Protein AF-D8LYM7-F1 (afdb_monomer)

Structure (mmCIF, N/CA/C/O backbone):
data_AF-D8LYM7-F1
#
_entry.id   AF-D8LYM7-F1
#
loop_
_atom_site.group_PDB
_atom_site.id
_atom_site.type_symbol
_atom_site.label_atom_id
_atom_site.label_alt_id
_atom_site.label_comp_id
_atom_site.label_asym_id
_atom_site.label_entity_id
_atom_site.label_seq_id
_atom_site.pdbx_PDB_ins_code
_atom_site.Cartn_x
_atom_site.Cartn_y
_atom_site.Cartn_z
_atom_site.occupancy
_atom_site.B_iso_or_equiv
_atom_site.auth_seq_id
_atom_site.auth_comp_id
_atom_site.auth_asym_id
_atom_site.auth_atom_id
_atom_site.pdbx_PDB_model_num
ATOM 1 N N . MET A 1 1 ? 67.725 41.333 -9.012 1.00 41.34 1 MET A N 1
ATOM 2 C CA . MET A 1 1 ? 66.397 41.516 -9.633 1.00 41.34 1 MET A CA 1
ATOM 3 C C . MET A 1 1 ? 66.115 40.299 -10.508 1.00 41.34 1 MET A C 1
ATOM 5 O O . MET A 1 1 ? 66.586 40.238 -11.631 1.00 41.34 1 MET A O 1
ATOM 9 N N . SER A 1 2 ? 65.455 39.275 -9.964 1.00 33.09 2 SER A N 1
ATOM 10 C CA . SER A 1 2 ? 64.901 38.157 -10.738 1.00 33.09 2 SER A CA 1
ATOM 11 C C . SER A 1 2 ? 63.602 37.728 -10.045 1.00 33.09 2 SER A C 1
ATOM 13 O O . SER A 1 2 ? 63.526 37.667 -8.817 1.00 33.09 2 SER A O 1
ATOM 15 N N . LEU A 1 3 ? 62.543 37.637 -10.845 1.00 37.16 3 LEU A N 1
ATOM 16 C CA . LEU A 1 3 ? 61.147 37.650 -10.429 1.00 37.16 3 LEU A CA 1
ATOM 17 C C . LEU A 1 3 ? 60.722 36.316 -9.801 1.00 37.16 3 LEU A C 1
ATOM 19 O O . LEU A 1 3 ? 60.665 35.292 -10.480 1.00 37.16 3 LEU A O 1
ATOM 23 N N . PHE A 1 4 ? 60.308 36.352 -8.533 1.00 39.44 4 PHE A N 1
ATOM 24 C CA . PHE A 1 4 ? 59.473 35.305 -7.945 1.00 39.44 4 PHE A CA 1
ATOM 25 C C . PHE A 1 4 ? 58.106 35.312 -8.642 1.00 39.44 4 PHE A C 1
ATOM 27 O O . PHE A 1 4 ? 57.247 36.156 -8.378 1.00 39.44 4 PHE A O 1
ATOM 34 N N . ARG A 1 5 ? 57.897 34.360 -9.553 1.00 38.88 5 ARG A N 1
ATOM 35 C CA . ARG A 1 5 ? 56.602 34.101 -10.187 1.00 38.88 5 ARG A CA 1
ATOM 36 C C . ARG A 1 5 ? 55.657 33.510 -9.133 1.00 38.88 5 ARG A C 1
ATOM 38 O O . ARG A 1 5 ? 55.678 32.309 -8.880 1.00 38.88 5 ARG A O 1
ATOM 45 N N . LYS A 1 6 ? 54.839 34.353 -8.491 1.00 40.81 6 LYS A N 1
ATOM 46 C CA . LYS A 1 6 ? 53.722 33.909 -7.637 1.00 40.81 6 LYS A CA 1
ATOM 47 C C . LYS A 1 6 ? 52.776 33.039 -8.477 1.00 40.81 6 LYS A C 1
ATOM 49 O O . LYS A 1 6 ? 52.118 33.540 -9.385 1.00 40.81 6 LYS A O 1
ATOM 54 N N . ARG A 1 7 ? 52.706 31.733 -8.188 1.00 48.44 7 ARG A N 1
ATOM 55 C CA . ARG A 1 7 ? 51.604 30.870 -8.643 1.00 48.44 7 ARG A CA 1
ATOM 56 C C . ARG A 1 7 ? 50.339 31.333 -7.920 1.00 48.44 7 ARG A C 1
ATOM 58 O O . ARG A 1 7 ? 50.270 31.232 -6.699 1.00 48.44 7 ARG A O 1
ATOM 65 N N . ASN A 1 8 ? 49.364 31.849 -8.665 1.00 50.12 8 ASN A N 1
ATOM 66 C CA . ASN A 1 8 ? 48.036 32.127 -8.122 1.00 50.12 8 ASN A CA 1
ATOM 67 C C . ASN A 1 8 ? 47.418 30.813 -7.612 1.00 50.12 8 ASN A C 1
ATOM 69 O O . ASN A 1 8 ? 47.417 29.831 -8.361 1.00 50.12 8 ASN A O 1
ATOM 73 N N . PRO A 1 9 ? 46.896 30.759 -6.374 1.00 52.06 9 PRO A N 1
ATOM 74 C CA . PRO A 1 9 ? 46.170 29.589 -5.907 1.00 52.06 9 PRO A CA 1
ATOM 75 C C . PRO A 1 9 ? 44.898 29.459 -6.751 1.00 52.06 9 PRO A C 1
ATOM 77 O O . PRO A 1 9 ? 44.051 30.353 -6.745 1.00 52.06 9 PRO A O 1
ATOM 80 N N . LYS A 1 10 ? 44.783 28.376 -7.529 1.00 55.34 10 LYS A N 1
ATOM 81 C CA . LYS A 1 10 ? 43.554 28.076 -8.272 1.00 55.34 10 LYS A CA 1
ATOM 82 C C . LYS A 1 10 ? 42.400 28.018 -7.261 1.00 55.34 10 LYS A C 1
ATOM 84 O O . LYS A 1 10 ? 42.483 27.298 -6.268 1.00 55.34 10 LYS A O 1
ATOM 89 N N . SER A 1 11 ? 41.366 28.829 -7.493 1.00 69.88 11 SER A N 1
ATOM 90 C CA . SER A 1 11 ? 40.180 28.923 -6.635 1.00 69.88 11 SER A CA 1
ATOM 91 C C . SER A 1 11 ? 39.566 27.537 -6.414 1.00 69.88 11 SER A C 1
ATOM 93 O O . SER A 1 11 ? 39.511 26.737 -7.346 1.00 69.88 11 SER A O 1
ATOM 95 N N . LYS A 1 12 ? 39.051 27.254 -5.209 1.00 68.12 12 LYS A N 1
ATOM 96 C CA . LYS A 1 12 ? 38.289 26.023 -4.911 1.00 68.12 12 LYS A CA 1
ATOM 97 C C . LYS A 1 12 ? 37.153 25.782 -5.921 1.00 68.12 12 LYS A C 1
ATOM 99 O O . LYS A 1 12 ? 36.836 24.638 -6.222 1.00 68.12 12 LYS A O 1
ATOM 104 N N . PHE A 1 13 ? 36.619 26.859 -6.499 1.00 70.38 13 PHE A N 1
ATOM 105 C CA . PHE A 1 13 ? 35.627 26.828 -7.571 1.00 70.38 13 PHE A CA 1
ATOM 106 C C . PHE A 1 13 ? 36.136 26.133 -8.844 1.00 70.38 13 PHE A C 1
ATOM 108 O O . PHE A 1 13 ? 35.413 25.353 -9.445 1.00 70.38 13 PHE A O 1
ATOM 115 N N . TYR A 1 14 ? 37.401 26.339 -9.223 1.00 74.81 14 TYR A N 1
ATOM 116 C CA . TYR A 1 14 ? 37.995 25.682 -10.391 1.00 74.81 14 TYR A CA 1
ATOM 117 C C . TYR A 1 14 ? 38.078 24.164 -10.198 1.00 74.81 14 TYR A C 1
ATOM 119 O O . TYR A 1 14 ? 37.722 23.411 -11.094 1.00 74.81 14 TYR A O 1
ATOM 127 N N . TYR A 1 15 ? 38.495 23.708 -9.014 1.00 73.25 15 TYR A N 1
ATOM 128 C CA . TYR A 1 15 ? 38.543 22.276 -8.711 1.00 73.25 15 TYR A CA 1
ATOM 129 C C . TYR A 1 15 ? 37.148 21.645 -8.688 1.00 73.25 15 TYR A C 1
ATOM 131 O O . TYR A 1 15 ? 36.983 20.550 -9.210 1.00 73.25 15 TYR A O 1
ATOM 139 N N . LEU A 1 16 ? 36.143 22.345 -8.151 1.00 75.25 16 LEU A N 1
ATOM 140 C CA . LEU A 1 16 ? 34.753 21.885 -8.177 1.00 75.25 16 LEU A CA 1
ATOM 141 C C . LEU A 1 16 ? 34.243 21.716 -9.617 1.00 75.25 16 LEU A C 1
ATOM 143 O O . LEU A 1 16 ? 33.686 20.677 -9.956 1.00 75.25 16 LEU A O 1
ATOM 147 N N . VAL A 1 17 ? 34.477 22.715 -10.471 1.00 77.62 17 VAL A N 1
ATOM 148 C CA . VAL A 1 17 ? 34.063 22.697 -11.882 1.00 77.62 17 VAL A CA 1
ATOM 149 C C . VAL A 1 17 ? 34.750 21.561 -12.641 1.00 77.62 17 VAL A C 1
ATOM 151 O O . VAL A 1 17 ? 34.084 20.826 -13.361 1.00 77.62 17 VAL A O 1
ATOM 154 N N . VAL A 1 18 ? 36.055 21.362 -12.434 1.00 75.06 18 VAL A N 1
ATOM 155 C CA . VAL A 1 18 ? 36.802 20.254 -13.050 1.00 75.06 18 VAL A CA 1
ATOM 156 C C . VAL A 1 18 ? 36.257 18.901 -12.583 1.00 75.06 18 VAL A C 1
ATOM 158 O O . VAL A 1 18 ? 36.009 18.029 -13.408 1.00 75.06 18 VAL A O 1
ATOM 161 N N . VAL A 1 19 ? 35.990 18.725 -11.286 1.00 77.94 19 VAL A N 1
ATOM 162 C CA . VAL A 1 19 ? 35.416 17.472 -10.766 1.00 77.94 19 VAL A CA 1
ATOM 163 C C . VAL A 1 19 ? 34.041 17.197 -11.369 1.00 77.94 19 VAL A C 1
ATOM 165 O O . VAL A 1 19 ? 33.793 16.071 -11.783 1.00 77.94 19 VAL A O 1
ATOM 168 N N . ILE A 1 20 ? 33.167 18.201 -11.480 1.00 78.81 20 ILE A N 1
ATOM 169 C CA . ILE A 1 20 ? 31.841 18.038 -12.098 1.00 78.81 20 ILE A CA 1
ATOM 170 C C . ILE A 1 20 ? 31.971 17.668 -13.581 1.00 78.81 20 ILE A C 1
ATOM 172 O O . ILE A 1 20 ? 31.280 16.760 -14.036 1.00 78.81 20 ILE A O 1
ATOM 176 N N . LEU A 1 21 ? 32.879 18.313 -14.320 1.00 80.88 21 LEU A N 1
ATOM 177 C CA . LEU A 1 21 ? 33.099 18.035 -15.742 1.00 80.88 21 LEU A CA 1
ATOM 178 C C . LEU A 1 21 ? 33.590 16.607 -16.000 1.00 80.88 21 LEU A C 1
ATOM 180 O O . LEU A 1 21 ? 33.166 16.007 -16.981 1.00 80.88 21 LEU A O 1
ATOM 184 N N . PHE A 1 22 ? 34.417 16.038 -15.119 1.00 80.69 22 PHE A N 1
ATOM 185 C CA . PHE A 1 22 ? 34.859 14.643 -15.238 1.00 80.69 22 PHE A CA 1
ATOM 186 C C . PHE A 1 22 ? 33.873 13.634 -14.628 1.00 80.69 22 PHE A C 1
ATOM 188 O O . PHE A 1 22 ? 33.750 12.520 -15.134 1.00 80.69 22 PHE A O 1
ATOM 195 N N . ALA A 1 23 ? 33.140 13.998 -13.573 1.00 85.56 23 ALA A N 1
ATOM 196 C CA . ALA A 1 23 ? 32.182 13.108 -12.917 1.00 85.56 23 ALA A CA 1
ATOM 197 C C . ALA A 1 23 ? 30.878 12.950 -13.710 1.00 85.56 23 ALA A C 1
ATOM 199 O O . ALA A 1 23 ? 30.326 11.853 -13.762 1.00 85.56 23 ALA A O 1
ATOM 200 N N . LEU A 1 24 ? 30.396 14.018 -14.353 1.00 87.12 24 LEU A N 1
ATOM 201 C CA . LEU A 1 24 ? 29.169 14.004 -15.148 1.00 87.12 24 LEU A CA 1
ATOM 202 C C . LEU A 1 24 ? 29.179 12.938 -16.262 1.00 87.12 24 LEU A C 1
ATOM 204 O O . LEU A 1 24 ? 28.252 12.131 -16.293 1.00 87.12 24 LEU A O 1
ATOM 208 N N . PRO A 1 25 ? 30.186 12.858 -17.153 1.00 88.62 25 PRO A N 1
ATOM 209 C CA . PRO A 1 25 ? 30.184 11.853 -18.209 1.00 88.62 25 PRO A CA 1
ATOM 210 C C . PRO A 1 25 ? 30.319 10.427 -17.676 1.00 88.62 25 PRO A C 1
ATOM 212 O O . PRO A 1 25 ? 29.716 9.517 -18.238 1.00 88.62 25 PRO A O 1
ATOM 215 N N . VAL A 1 26 ? 31.045 10.222 -16.572 1.00 88.19 26 VAL A N 1
ATOM 216 C CA . VAL A 1 26 ? 31.104 8.917 -15.897 1.00 88.19 26 VAL A CA 1
ATOM 217 C C . VAL A 1 26 ? 29.727 8.542 -15.347 1.00 88.19 26 VAL A C 1
ATOM 219 O O . VAL A 1 26 ? 29.272 7.423 -15.565 1.00 88.19 26 VAL A O 1
ATOM 222 N N . GLY A 1 27 ? 29.024 9.480 -14.708 1.00 89.06 27 GLY A N 1
ATOM 223 C CA . GLY A 1 27 ? 27.653 9.277 -14.238 1.00 89.06 27 GLY A CA 1
ATOM 224 C C . GLY A 1 27 ? 26.692 8.918 -15.373 1.00 89.06 27 GLY A C 1
ATOM 225 O O . GLY A 1 27 ? 25.928 7.965 -15.251 1.00 89.06 27 GLY A O 1
ATOM 226 N N . LEU A 1 28 ? 26.782 9.612 -16.509 1.00 90.12 28 LEU A N 1
ATOM 227 C CA . LEU A 1 28 ? 25.974 9.318 -17.697 1.00 90.12 28 LEU A CA 1
ATOM 228 C C . LEU A 1 28 ? 26.276 7.935 -18.284 1.00 90.12 28 LEU A C 1
ATOM 230 O O . LEU A 1 28 ? 25.352 7.223 -18.667 1.00 90.12 28 LEU A O 1
ATOM 234 N N . LEU A 1 29 ? 27.546 7.523 -18.316 1.00 89.94 29 LEU A N 1
ATOM 235 C CA . LEU A 1 29 ? 27.925 6.175 -18.742 1.00 89.94 29 LEU A CA 1
ATOM 236 C C . LEU A 1 29 ? 27.378 5.101 -17.796 1.00 89.94 29 LEU A C 1
ATOM 238 O O . LEU A 1 29 ? 26.916 4.069 -18.275 1.00 89.94 29 LEU A O 1
ATOM 242 N N . ILE A 1 30 ? 27.386 5.347 -16.481 1.00 89.06 30 ILE A N 1
ATOM 243 C CA . ILE A 1 30 ? 26.809 4.433 -15.484 1.00 89.06 30 ILE A CA 1
ATOM 244 C C . ILE A 1 30 ? 25.295 4.312 -15.681 1.00 89.06 30 ILE A C 1
ATOM 246 O O . ILE A 1 30 ? 24.792 3.198 -15.793 1.00 89.06 30 ILE A O 1
ATOM 250 N N . VAL A 1 31 ? 24.570 5.432 -15.786 1.00 86.25 31 VAL A N 1
ATOM 251 C CA . VAL A 1 31 ? 23.117 5.426 -16.051 1.00 86.25 31 VAL A CA 1
ATOM 252 C C . VAL A 1 31 ? 22.810 4.729 -17.377 1.00 86.25 31 VAL A C 1
ATOM 254 O O . VAL A 1 31 ? 21.873 3.933 -17.456 1.00 86.25 31 VAL A O 1
ATOM 257 N N . GLY A 1 32 ? 23.628 4.981 -18.402 1.00 86.25 32 GLY A N 1
ATOM 258 C CA . GLY A 1 32 ? 23.529 4.317 -19.696 1.00 86.25 32 GLY A CA 1
ATOM 259 C C . GLY A 1 32 ? 23.689 2.800 -19.584 1.00 86.25 32 GLY A C 1
ATOM 260 O O . GLY A 1 32 ? 22.848 2.054 -20.079 1.00 86.25 32 GLY A O 1
ATOM 261 N N . ALA A 1 33 ? 24.720 2.341 -18.869 1.00 84.69 33 ALA A N 1
ATOM 262 C CA . ALA A 1 33 ? 24.977 0.923 -18.636 1.00 84.69 33 ALA A CA 1
ATOM 263 C C . ALA A 1 33 ? 23.844 0.248 -17.851 1.00 84.69 33 ALA A C 1
ATOM 265 O O . ALA A 1 33 ? 23.369 -0.800 -18.282 1.00 84.69 33 ALA A O 1
ATOM 266 N N . ILE A 1 34 ? 23.369 0.871 -16.764 1.00 84.19 34 ILE A N 1
ATOM 267 C CA . ILE A 1 34 ? 22.238 0.363 -15.972 1.00 84.19 34 ILE A CA 1
ATOM 268 C C . ILE A 1 34 ? 21.012 0.203 -16.870 1.00 84.19 34 ILE A C 1
ATOM 270 O O . ILE A 1 34 ? 20.465 -0.892 -16.954 1.00 84.19 34 ILE A O 1
ATOM 274 N N . SER A 1 35 ? 20.645 1.245 -17.621 1.00 81.00 35 SER A N 1
ATOM 275 C CA . SER A 1 35 ? 19.474 1.223 -18.511 1.00 81.00 35 SER A CA 1
ATOM 276 C C . SER A 1 35 ? 19.571 0.133 -19.589 1.00 81.00 35 SER A C 1
ATOM 278 O O . SER A 1 35 ? 18.566 -0.463 -19.962 1.00 81.00 35 SER A O 1
ATOM 280 N N . LEU A 1 36 ? 20.779 -0.165 -20.081 1.00 79.50 36 LEU A N 1
ATOM 281 C CA . LEU A 1 36 ? 21.004 -1.247 -21.047 1.00 79.50 36 LEU A CA 1
ATOM 282 C C . LEU A 1 36 ? 20.887 -2.639 -20.417 1.00 79.50 36 LEU A C 1
ATOM 284 O O . LEU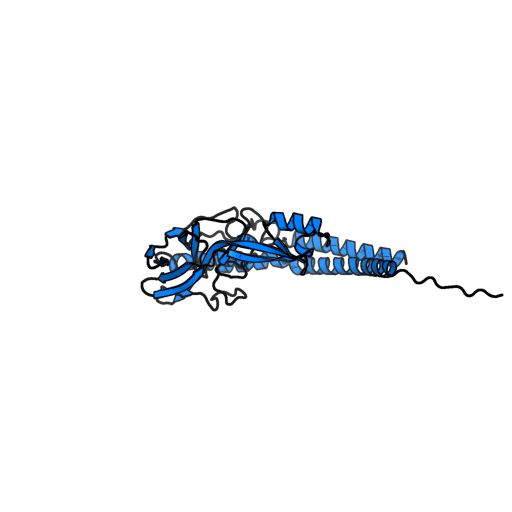 A 1 36 ? 20.412 -3.562 -21.076 1.00 79.50 36 LEU A O 1
ATOM 288 N N . THR A 1 37 ? 21.308 -2.801 -19.161 1.00 73.00 37 THR A N 1
ATOM 289 C CA . THR A 1 37 ? 21.187 -4.072 -18.428 1.00 73.00 37 THR A CA 1
ATOM 290 C C . THR A 1 37 ? 19.784 -4.317 -17.874 1.00 73.00 37 THR A C 1
ATOM 292 O O . THR A 1 37 ? 19.381 -5.468 -17.726 1.00 73.00 37 THR A O 1
ATOM 295 N N . ASP A 1 38 ? 19.024 -3.251 -17.628 1.00 70.44 38 ASP A N 1
ATOM 296 C CA . ASP A 1 38 ? 17.679 -3.285 -17.043 1.00 70.44 38 ASP A CA 1
ATOM 297 C C . ASP A 1 38 ? 16.577 -3.585 -18.076 1.00 70.44 38 ASP A C 1
ATOM 299 O O . ASP A 1 38 ? 15.391 -3.647 -17.758 1.00 70.44 38 ASP A O 1
ATOM 303 N N . ALA A 1 39 ? 16.962 -3.827 -19.335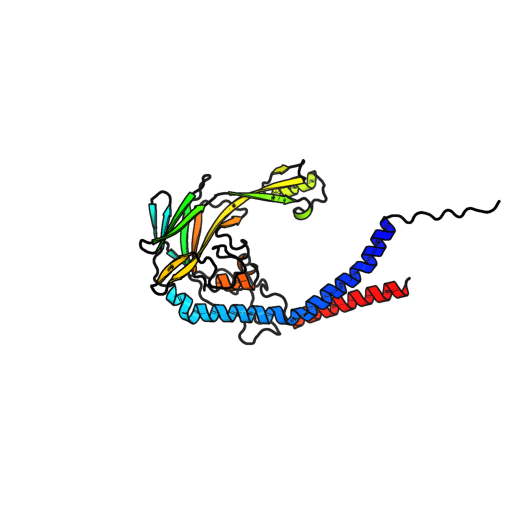 1.00 64.25 39 ALA A N 1
ATOM 304 C CA . ALA A 1 39 ? 16.050 -4.028 -20.457 1.00 64.25 39 ALA A CA 1
ATOM 305 C C . ALA A 1 39 ? 15.021 -5.157 -20.241 1.00 64.25 39 ALA A C 1
ATOM 307 O O . ALA A 1 39 ? 13.990 -5.160 -20.900 1.00 64.25 39 ALA A O 1
ATOM 308 N N . ASN A 1 40 ? 15.257 -6.091 -19.314 1.00 76.25 40 ASN A N 1
ATOM 309 C CA . ASN A 1 40 ? 14.338 -7.196 -19.019 1.00 76.25 40 ASN A CA 1
ATOM 310 C C . ASN A 1 40 ? 13.537 -7.032 -17.715 1.00 76.25 40 ASN A C 1
ATOM 312 O O . ASN A 1 40 ? 12.748 -7.920 -17.384 1.00 76.25 40 ASN A O 1
ATOM 316 N N . HIS A 1 41 ? 13.710 -5.936 -16.972 1.00 84.38 41 HIS A N 1
ATOM 317 C CA . HIS A 1 41 ? 13.051 -5.750 -15.677 1.00 84.38 41 HIS A CA 1
ATOM 318 C C . HIS A 1 41 ? 11.530 -5.719 -15.801 1.00 84.38 41 HIS A C 1
ATOM 320 O O . HIS A 1 41 ? 10.846 -6.472 -15.111 1.00 84.38 41 HIS A O 1
ATOM 326 N N . ARG A 1 42 ? 10.996 -4.941 -16.750 1.00 90.56 42 ARG A N 1
ATOM 327 C CA . ARG A 1 42 ? 9.553 -4.864 -17.017 1.00 90.56 42 ARG A CA 1
ATOM 328 C C . ARG A 1 42 ? 8.940 -6.234 -17.313 1.00 90.56 42 ARG A C 1
ATOM 330 O O . ARG A 1 42 ? 7.969 -6.624 -16.672 1.00 90.56 42 ARG A O 1
ATOM 337 N N . SER A 1 43 ? 9.536 -7.007 -18.220 1.00 89.81 43 SER A N 1
ATOM 338 C CA . SER A 1 43 ? 9.052 -8.357 -18.549 1.00 89.81 43 SER A CA 1
ATOM 339 C C . SER A 1 43 ? 9.114 -9.307 -17.349 1.00 89.81 43 SER A C 1
ATOM 341 O O . SER A 1 43 ? 8.229 -10.148 -17.181 1.00 89.81 43 SER A O 1
ATOM 343 N N . SER A 1 44 ? 10.129 -9.159 -16.491 1.00 90.25 44 SER A N 1
ATOM 344 C CA . SER A 1 44 ? 10.232 -9.900 -15.230 1.00 90.25 44 SER A CA 1
ATOM 345 C C . SER A 1 44 ? 9.108 -9.526 -14.257 1.00 90.25 44 SER A C 1
ATOM 347 O O . SER A 1 44 ? 8.427 -10.416 -13.749 1.00 90.25 44 SER A O 1
ATOM 349 N N . MET A 1 45 ? 8.846 -8.229 -14.053 1.00 93.06 45 MET A N 1
ATOM 350 C CA . MET A 1 45 ? 7.780 -7.753 -13.162 1.00 93.06 45 MET A CA 1
ATOM 351 C C . MET A 1 45 ? 6.394 -8.200 -13.631 1.00 93.06 45 MET A C 1
ATOM 353 O O . MET A 1 45 ? 5.631 -8.739 -12.830 1.00 93.06 45 MET A O 1
ATOM 357 N N . ILE A 1 46 ? 6.107 -8.091 -14.935 1.00 95.19 46 ILE A N 1
ATOM 358 C CA . ILE A 1 46 ? 4.862 -8.599 -15.535 1.00 95.19 46 ILE A CA 1
ATOM 359 C C . ILE A 1 46 ? 4.720 -10.105 -15.272 1.00 95.19 46 ILE A C 1
ATOM 361 O O . ILE A 1 46 ? 3.656 -10.564 -14.867 1.00 95.19 46 ILE A O 1
ATOM 365 N N . SER A 1 47 ? 5.794 -10.882 -15.440 1.00 94.38 47 SER A N 1
ATOM 366 C CA . SER A 1 47 ? 5.781 -12.330 -15.195 1.00 94.38 47 SER A CA 1
ATOM 367 C C . SER A 1 47 ? 5.517 -12.683 -13.723 1.00 94.38 47 SER A C 1
ATOM 369 O O . SER A 1 47 ? 4.691 -13.554 -13.429 1.00 94.38 47 SER A O 1
ATOM 371 N N . ILE A 1 48 ? 6.168 -11.987 -12.782 1.00 95.12 48 ILE A N 1
ATOM 372 C CA . ILE A 1 48 ? 5.970 -12.184 -11.336 1.00 95.12 48 ILE A CA 1
ATOM 373 C C . ILE A 1 48 ? 4.532 -11.833 -10.943 1.00 95.12 48 ILE A C 1
ATOM 375 O O . ILE A 1 48 ? 3.873 -12.628 -10.264 1.00 95.12 48 ILE A O 1
ATOM 379 N N . TYR A 1 49 ? 4.031 -10.685 -11.405 1.00 97.44 49 TYR A N 1
ATOM 380 C CA . TYR A 1 49 ? 2.651 -10.266 -11.183 1.00 97.44 49 TYR A CA 1
ATOM 381 C C . TYR A 1 49 ? 1.671 -11.300 -11.745 1.00 97.44 49 TYR A C 1
ATOM 383 O O . TYR A 1 49 ? 0.841 -11.826 -11.006 1.00 97.44 49 TYR A O 1
ATOM 391 N N . ASN A 1 50 ? 1.817 -11.681 -13.017 1.00 97.56 50 ASN A N 1
ATOM 392 C CA . ASN A 1 50 ? 0.930 -12.638 -13.674 1.00 97.56 50 ASN A CA 1
ATOM 393 C C . ASN A 1 50 ? 0.911 -13.991 -12.966 1.00 97.56 50 ASN A C 1
ATOM 395 O O . ASN A 1 50 ? -0.145 -14.613 -12.863 1.00 97.56 50 ASN A O 1
ATOM 399 N N . LYS A 1 51 ? 2.053 -14.461 -12.451 1.00 97.19 51 LYS A N 1
ATOM 400 C CA . LYS A 1 51 ? 2.107 -15.694 -11.656 1.00 97.19 51 LYS A CA 1
ATOM 401 C C . LYS A 1 51 ? 1.199 -15.599 -10.426 1.00 97.19 51 LYS A C 1
ATOM 403 O O . LYS A 1 51 ? 0.447 -16.535 -10.171 1.00 97.19 51 LYS A O 1
ATOM 408 N N . ARG A 1 52 ? 1.241 -14.482 -9.696 1.00 97.62 52 ARG A N 1
ATOM 409 C CA . ARG A 1 52 ? 0.416 -14.232 -8.501 1.00 97.62 52 ARG A CA 1
ATOM 410 C C . ARG A 1 52 ? -1.058 -13.971 -8.849 1.00 97.62 52 ARG A C 1
ATOM 412 O O . ARG A 1 52 ? -1.945 -14.538 -8.222 1.00 97.62 52 ARG A O 1
ATOM 419 N N . ALA A 1 53 ? -1.333 -13.225 -9.914 1.00 97.62 53 ALA A N 1
ATOM 420 C CA . ALA A 1 53 ? -2.687 -12.977 -10.411 1.00 97.62 53 ALA A CA 1
ATOM 421 C C . ALA A 1 53 ? -3.394 -14.264 -10.884 1.00 97.62 53 ALA A C 1
ATOM 423 O O . ALA A 1 53 ? -4.577 -14.465 -10.616 1.00 97.62 53 ALA A O 1
ATOM 424 N N . LYS A 1 54 ? -2.666 -15.188 -11.533 1.00 97.62 54 LYS A N 1
ATOM 425 C CA . LYS A 1 54 ? -3.189 -16.518 -11.910 1.00 97.62 54 LYS A CA 1
ATOM 426 C C . LYS A 1 54 ? -3.625 -17.324 -10.678 1.00 97.62 54 LYS A C 1
ATOM 428 O O . LYS A 1 54 ? -4.623 -18.032 -10.745 1.00 97.62 54 LYS A O 1
ATOM 433 N N . VAL A 1 55 ? -2.885 -17.219 -9.574 1.00 97.50 55 VAL A N 1
ATOM 434 C CA . VAL A 1 55 ? -3.175 -17.882 -8.288 1.00 97.50 55 VAL A CA 1
ATOM 435 C C . VAL A 1 55 ? -4.446 -17.295 -7.659 1.00 97.50 55 VAL A C 1
ATOM 437 O O . VAL A 1 55 ? -5.370 -18.046 -7.344 1.00 97.50 55 VAL A O 1
ATOM 440 N N . TRP A 1 56 ? -4.551 -15.963 -7.600 1.00 97.44 56 TRP A N 1
ATOM 441 C CA . TRP A 1 56 ? -5.758 -15.255 -7.158 1.00 97.44 56 TRP A CA 1
ATOM 442 C C . TRP A 1 56 ? -7.014 -15.685 -7.926 1.00 97.44 56 TRP A C 1
ATOM 444 O O . TRP A 1 56 ? -7.987 -16.135 -7.325 1.00 97.44 56 TRP A O 1
ATOM 454 N N . ASN A 1 57 ? -6.964 -15.623 -9.261 1.00 96.38 57 ASN A N 1
ATOM 455 C CA . ASN A 1 57 ? -8.104 -15.957 -10.117 1.00 96.38 57 ASN A CA 1
ATOM 456 C C . ASN A 1 57 ? -8.490 -17.443 -10.051 1.00 96.38 57 ASN A C 1
ATOM 458 O O . ASN A 1 57 ? -9.640 -17.787 -10.308 1.00 96.38 57 ASN A O 1
ATOM 462 N N . LYS A 1 58 ? -7.533 -18.339 -9.772 1.00 95.94 58 LYS A N 1
ATOM 463 C CA . LYS A 1 58 ? -7.775 -19.786 -9.782 1.00 95.94 58 LYS A CA 1
ATOM 464 C C . LYS A 1 58 ? -8.370 -20.301 -8.475 1.00 95.94 58 LYS A C 1
ATOM 466 O O . LYS A 1 58 ? -9.217 -21.188 -8.530 1.00 95.94 58 LYS A O 1
ATOM 471 N N . HIS A 1 59 ? -7.882 -19.821 -7.335 1.00 93.50 59 HIS A N 1
ATOM 472 C CA . HIS A 1 59 ? -8.342 -20.291 -6.027 1.00 93.50 59 HIS A CA 1
ATOM 473 C C . HIS A 1 59 ? -8.443 -19.173 -4.989 1.00 93.50 59 HIS A C 1
ATOM 475 O O . HIS A 1 59 ? -9.418 -19.157 -4.253 1.00 93.50 59 HIS A O 1
ATOM 481 N N . GLY A 1 60 ? -7.530 -18.193 -4.969 1.00 94.06 60 GLY A N 1
ATOM 482 C CA . GLY A 1 60 ? -7.444 -17.248 -3.849 1.00 94.06 60 GLY A CA 1
ATOM 483 C C . GLY A 1 60 ? -8.721 -16.438 -3.627 1.00 94.06 60 GLY A C 1
ATOM 484 O O . GLY A 1 60 ? -9.122 -16.214 -2.488 1.00 94.06 60 GLY A O 1
ATOM 485 N N . LEU A 1 61 ? -9.396 -16.060 -4.715 1.00 94.69 61 LEU A N 1
ATOM 486 C CA . LEU A 1 61 ? -10.686 -15.384 -4.649 1.00 94.69 61 LEU A CA 1
ATOM 487 C C . LEU A 1 61 ? -11.772 -16.280 -4.035 1.00 94.69 61 LEU A C 1
ATOM 489 O O . LEU A 1 61 ? -12.542 -15.819 -3.201 1.00 94.69 61 LEU A O 1
ATOM 493 N N . GLU A 1 62 ? -11.853 -17.542 -4.451 1.00 94.62 62 GLU A N 1
ATOM 494 C CA . GLU A 1 62 ? -12.862 -18.483 -3.950 1.00 94.62 62 GLU A CA 1
ATOM 495 C C . GLU A 1 62 ? -12.583 -18.911 -2.507 1.00 94.62 62 GLU A C 1
ATOM 497 O O . GLU A 1 62 ? -13.521 -18.997 -1.719 1.00 94.62 62 GLU A O 1
ATOM 502 N N . ASP A 1 63 ? -11.312 -19.088 -2.141 1.00 94.38 63 ASP A N 1
ATOM 503 C CA . ASP A 1 63 ? -10.885 -19.440 -0.783 1.00 94.38 63 ASP A CA 1
ATOM 504 C C . ASP A 1 63 ? -11.248 -18.337 0.228 1.00 94.38 63 ASP A C 1
ATOM 506 O O . ASP A 1 63 ? -11.567 -18.616 1.382 1.00 94.38 63 ASP A O 1
ATOM 510 N N . PHE A 1 64 ? -11.220 -17.072 -0.205 1.00 95.94 64 PHE A N 1
ATOM 511 C CA . PHE A 1 64 ? -11.503 -15.915 0.650 1.00 95.94 64 PHE A CA 1
ATOM 512 C C . PHE A 1 64 ? -12.965 -15.435 0.602 1.00 95.94 64 PHE A C 1
ATOM 514 O O . PHE A 1 64 ? -13.425 -14.661 1.456 1.00 95.94 64 PHE A O 1
ATOM 521 N N . LYS A 1 65 ? -13.724 -15.879 -0.403 1.00 93.50 65 LYS A N 1
ATOM 522 C CA . LYS A 1 65 ? -15.158 -15.606 -0.517 1.00 93.50 65 LYS A CA 1
ATOM 523 C C . LYS A 1 65 ? -15.935 -16.320 0.587 1.00 93.50 65 LYS A C 1
ATOM 525 O O . LYS A 1 65 ? -15.552 -17.373 1.078 1.00 93.50 65 LYS A O 1
ATOM 530 N N . ASN A 1 66 ? -17.094 -15.758 0.931 1.00 91.75 66 ASN A N 1
ATOM 531 C CA . ASN A 1 66 ? -18.037 -16.316 1.911 1.00 91.75 66 ASN A CA 1
ATOM 532 C C . ASN A 1 66 ? -17.498 -16.422 3.348 1.00 91.75 66 ASN A C 1
ATOM 534 O O . ASN A 1 66 ? -18.075 -17.130 4.172 1.00 91.75 66 ASN A O 1
ATOM 538 N N . LEU A 1 67 ? -16.426 -15.698 3.663 1.00 95.38 67 LEU A N 1
ATOM 539 C CA . LEU A 1 67 ? -15.979 -15.500 5.033 1.00 95.38 67 LEU A CA 1
ATOM 540 C C . LEU A 1 67 ? -16.787 -14.381 5.694 1.00 95.38 67 LEU A C 1
ATOM 542 O O . LEU A 1 67 ? -17.407 -13.545 5.037 1.00 95.38 67 LEU A O 1
ATOM 546 N N . MET A 1 68 ? -16.768 -14.366 7.023 1.00 95.94 68 MET A N 1
ATOM 547 C CA . MET A 1 68 ? -17.446 -13.354 7.820 1.00 95.94 68 MET A CA 1
ATOM 548 C C . MET A 1 68 ? -16.450 -12.704 8.773 1.00 95.94 68 MET A C 1
ATOM 550 O O . MET A 1 68 ? -15.818 -13.394 9.575 1.00 95.94 68 MET A O 1
ATOM 554 N N . PHE A 1 69 ? -16.333 -11.381 8.695 1.00 98.00 69 PHE A N 1
ATOM 555 C CA . PHE A 1 69 ? -15.479 -10.595 9.577 1.00 98.00 69 PHE A CA 1
ATOM 556 C C . PHE A 1 69 ? -16.310 -9.581 10.354 1.00 98.00 69 PHE A C 1
ATOM 558 O O . PHE A 1 69 ? -17.201 -8.936 9.801 1.00 98.00 69 PHE A O 1
ATOM 565 N N . VAL A 1 70 ? -16.020 -9.445 11.643 1.00 98.12 70 VAL A N 1
ATOM 566 C CA . VAL A 1 70 ? -16.691 -8.507 12.544 1.00 98.12 70 VAL A CA 1
ATOM 567 C C . VAL A 1 70 ? -15.646 -7.573 13.129 1.00 98.12 70 VAL A C 1
ATOM 569 O O . VAL A 1 70 ? -14.737 -8.021 13.824 1.00 98.12 70 VAL A O 1
ATOM 572 N N . LEU A 1 71 ? -15.798 -6.280 12.869 1.00 98.12 71 LEU A N 1
ATOM 573 C CA . LEU A 1 71 ? -15.026 -5.225 13.506 1.00 98.12 71 LEU A CA 1
ATOM 574 C C . LEU A 1 71 ? -15.715 -4.823 14.810 1.00 98.12 71 LEU A C 1
ATOM 576 O O . LEU A 1 71 ? -16.919 -4.580 14.832 1.00 98.12 71 LEU A O 1
ATOM 580 N N . VAL A 1 72 ? -14.959 -4.750 15.897 1.00 97.44 72 VAL A N 1
ATOM 581 C CA . VAL A 1 72 ? -15.414 -4.254 17.192 1.00 97.44 72 VAL A CA 1
ATOM 582 C C . VAL A 1 72 ? -14.714 -2.939 17.481 1.00 97.44 72 VAL A C 1
ATOM 584 O O . VAL A 1 72 ? -13.486 -2.884 17.458 1.00 97.44 72 VAL A O 1
ATOM 587 N N . LYS A 1 73 ? -15.502 -1.901 17.754 1.00 93.31 73 LYS A N 1
ATOM 588 C CA . LYS A 1 73 ? -15.041 -0.566 18.148 1.00 93.31 73 LYS A CA 1
ATOM 589 C C . LYS A 1 73 ? -15.836 -0.135 19.370 1.00 93.31 73 LYS A C 1
ATOM 591 O O . LYS A 1 73 ? -17.056 -0.244 19.359 1.00 93.31 73 LYS A O 1
ATOM 596 N N . ASP A 1 74 ? -15.158 0.322 20.419 1.00 85.88 74 ASP A N 1
ATOM 597 C CA . ASP A 1 74 ? -15.793 0.773 21.670 1.00 85.88 74 ASP A CA 1
ATOM 598 C C . ASP A 1 74 ? -16.780 -0.256 22.271 1.00 85.88 74 ASP A C 1
ATOM 600 O O . ASP A 1 74 ? -17.786 0.086 22.888 1.00 85.88 74 ASP A O 1
ATOM 604 N N . GLY A 1 75 ? -16.509 -1.551 22.065 1.00 86.56 75 GLY A N 1
ATOM 605 C CA . GLY A 1 75 ? -17.375 -2.658 22.487 1.00 86.56 75 GLY A CA 1
ATOM 606 C C . GLY A 1 75 ? -18.574 -2.945 21.570 1.00 86.56 75 GLY A C 1
ATOM 607 O O . GLY A 1 75 ? -19.241 -3.966 21.751 1.00 86.56 75 GLY A O 1
ATOM 608 N N . GLU A 1 76 ? -18.835 -2.114 20.560 1.00 93.44 76 GLU A N 1
ATOM 609 C CA . GLU A 1 76 ? -19.880 -2.339 19.562 1.00 93.44 76 GLU A CA 1
ATOM 610 C C . GLU A 1 76 ? -19.378 -3.229 18.424 1.00 93.44 76 GLU A C 1
ATOM 612 O O . GLU A 1 76 ? -18.296 -3.020 17.881 1.00 93.44 76 GLU A O 1
ATOM 617 N N . ARG A 1 77 ? -20.173 -4.241 18.052 1.00 95.94 77 ARG A N 1
ATOM 618 C CA . ARG A 1 77 ? -19.842 -5.184 16.973 1.00 95.94 77 ARG A CA 1
ATOM 619 C C . ARG A 1 77 ? -20.474 -4.731 15.659 1.00 95.94 77 ARG A C 1
ATOM 621 O O . ARG A 1 77 ? -21.689 -4.563 15.573 1.00 95.94 77 ARG A O 1
ATOM 628 N N . HIS A 1 78 ? -19.665 -4.646 14.613 1.00 96.69 78 HIS A N 1
ATOM 629 C CA . HIS A 1 78 ? -20.074 -4.262 13.271 1.00 96.69 78 HIS A CA 1
ATOM 630 C C . HIS A 1 78 ? -19.604 -5.293 12.247 1.00 96.69 78 HIS A C 1
ATOM 632 O O . HIS A 1 78 ? -18.424 -5.624 12.170 1.00 96.69 78 HIS A O 1
ATOM 638 N N . LEU A 1 79 ? -20.527 -5.795 11.432 1.00 97.44 79 LEU A N 1
ATOM 639 C CA . LEU A 1 79 ? -20.185 -6.687 10.329 1.00 97.44 79 LEU A CA 1
ATOM 640 C C . LEU A 1 79 ? -19.409 -5.915 9.250 1.00 97.44 79 LEU A C 1
ATOM 642 O O . LEU A 1 79 ? -19.830 -4.825 8.857 1.00 97.44 79 LEU A O 1
ATOM 646 N N . MET A 1 80 ? -18.296 -6.477 8.774 1.00 98.19 80 MET A N 1
ATOM 647 C CA . MET A 1 80 ? -17.563 -5.942 7.626 1.00 98.19 80 MET A CA 1
ATOM 648 C C . MET A 1 80 ? -18.259 -6.347 6.323 1.00 98.19 80 MET A C 1
ATOM 650 O O . MET A 1 80 ? -18.715 -7.480 6.168 1.00 98.19 80 MET A O 1
ATOM 654 N N . GLU A 1 81 ? -18.336 -5.416 5.382 1.00 97.81 81 GLU A N 1
ATOM 655 C CA . GLU A 1 81 ? -19.049 -5.567 4.118 1.00 97.81 81 GLU A CA 1
ATOM 656 C C . GLU A 1 81 ? -18.083 -5.928 2.990 1.00 97.81 81 GLU A C 1
ATOM 658 O O . GLU A 1 81 ? -16.937 -5.483 2.963 1.00 97.81 81 GLU A O 1
ATOM 663 N N . VAL A 1 82 ? -18.548 -6.740 2.041 1.00 97.88 82 VAL A N 1
ATOM 664 C CA . VAL A 1 82 ? -17.762 -7.099 0.856 1.00 97.88 82 VAL A CA 1
ATOM 665 C C . VAL A 1 82 ? -17.675 -5.902 -0.088 1.00 97.88 82 VAL A C 1
ATOM 667 O O . VAL A 1 82 ? -18.694 -5.323 -0.463 1.00 97.88 82 VAL A O 1
ATOM 670 N N . ASN A 1 83 ? -16.466 -5.594 -0.550 1.00 96.56 83 ASN A N 1
ATOM 671 C CA . ASN A 1 83 ? -16.208 -4.604 -1.585 1.00 96.56 83 ASN A CA 1
ATOM 672 C C . ASN A 1 83 ? -15.514 -5.256 -2.788 1.00 96.56 83 ASN A C 1
ATOM 674 O O . ASN A 1 83 ? -14.543 -5.997 -2.639 1.00 96.56 8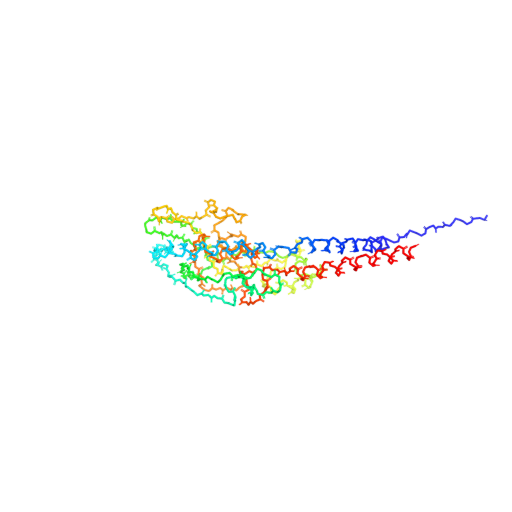3 ASN A O 1
ATOM 678 N N . THR A 1 84 ? -16.033 -4.977 -3.986 1.00 96.00 84 THR A N 1
ATOM 679 C CA . THR A 1 84 ? -15.536 -5.521 -5.264 1.00 96.00 84 THR A CA 1
ATOM 680 C C . THR A 1 84 ? -15.147 -4.445 -6.279 1.00 96.00 84 THR A C 1
ATOM 682 O O . THR A 1 84 ? -14.930 -4.714 -7.462 1.00 96.00 84 THR A O 1
ATOM 685 N N . THR A 1 85 ? -15.057 -3.193 -5.830 1.00 93.25 85 THR A N 1
ATOM 686 C CA . THR A 1 85 ? -14.864 -2.042 -6.713 1.00 93.25 85 THR A CA 1
ATOM 687 C C . THR A 1 85 ? -13.442 -1.997 -7.269 1.00 93.25 85 THR A C 1
ATOM 689 O O . THR A 1 85 ? -12.480 -1.807 -6.527 1.00 93.25 85 THR A O 1
ATOM 692 N N . LYS A 1 86 ? -13.303 -2.067 -8.597 1.00 91.44 86 LYS A N 1
ATOM 693 C CA . LYS A 1 86 ? -12.049 -1.743 -9.293 1.00 91.44 86 LYS A CA 1
ATOM 694 C C . LYS A 1 86 ? -11.951 -0.230 -9.458 1.00 91.44 86 LYS A C 1
ATOM 696 O O . LYS A 1 86 ? -12.691 0.361 -10.241 1.00 91.44 86 LYS A O 1
ATOM 701 N N . LYS A 1 87 ? -11.057 0.408 -8.708 1.00 86.69 87 LYS A N 1
ATOM 702 C CA . LYS A 1 87 ? -10.760 1.838 -8.875 1.00 86.69 87 LYS A CA 1
ATOM 703 C C . LYS A 1 87 ? -9.712 2.015 -9.973 1.00 86.69 87 LYS A C 1
ATOM 705 O O . LYS A 1 87 ? -8.745 1.258 -9.983 1.00 86.69 87 LYS A O 1
ATOM 710 N N . GLY A 1 88 ? -9.877 3.023 -10.829 1.00 88.88 88 GLY A N 1
ATOM 711 C CA . GLY A 1 88 ? -8.880 3.445 -11.820 1.00 88.88 88 GLY A CA 1
ATOM 712 C C . GLY A 1 88 ? -8.730 2.540 -13.049 1.00 88.88 88 GLY A C 1
ATOM 713 O O . GLY A 1 88 ? -9.218 1.410 -13.089 1.00 88.88 88 GLY A O 1
ATOM 714 N N . GLU A 1 89 ? -8.026 3.053 -14.053 1.00 92.44 89 GLU A N 1
ATOM 715 C CA . GLU A 1 89 ? -7.670 2.320 -15.267 1.00 92.44 89 GLU A CA 1
ATOM 716 C C . GLU A 1 89 ? -6.610 1.249 -14.971 1.00 92.44 89 GLU A C 1
ATOM 718 O O . GLU A 1 89 ? -5.854 1.345 -13.999 1.00 92.44 89 GLU A O 1
ATOM 723 N N . PHE A 1 90 ? -6.576 0.203 -15.803 1.00 92.69 90 PHE A N 1
ATOM 724 C CA . PHE A 1 90 ? -5.572 -0.869 -15.749 1.00 92.69 90 PHE A CA 1
ATOM 725 C C . PHE A 1 90 ? -5.373 -1.476 -14.350 1.00 92.69 90 PHE A C 1
ATOM 727 O O . PHE A 1 90 ? -4.254 -1.772 -13.931 1.00 92.69 90 PHE A O 1
ATOM 734 N N . TYR A 1 91 ? -6.467 -1.636 -13.601 1.00 93.50 91 TYR A N 1
ATOM 735 C CA . TYR A 1 91 ? -6.439 -2.287 -12.294 1.00 93.50 91 TYR A CA 1
ATOM 736 C C . TYR A 1 91 ? -5.901 -3.724 -12.396 1.00 93.50 91 TYR A C 1
ATOM 738 O O . TYR A 1 91 ? -6.301 -4.446 -13.313 1.00 93.50 91 TYR A O 1
ATOM 746 N N . PRO A 1 92 ? -5.076 -4.181 -11.438 1.00 95.50 92 PRO A N 1
ATOM 747 C CA . PRO A 1 92 ? -4.526 -3.442 -10.295 1.00 95.50 92 PRO A CA 1
ATOM 748 C C . PRO A 1 92 ? -3.197 -2.731 -10.586 1.00 95.50 92 PRO A C 1
ATOM 750 O O . PRO A 1 92 ? -2.750 -1.952 -9.760 1.00 95.50 92 PRO A O 1
ATOM 753 N N . VAL A 1 93 ? -2.556 -2.982 -11.730 1.00 96.56 93 VAL A N 1
ATOM 754 C CA . VAL A 1 93 ? -1.149 -2.611 -11.975 1.00 96.56 93 VAL A CA 1
ATOM 755 C C . VAL A 1 93 ? -0.912 -1.172 -12.433 1.00 96.56 93 VAL A C 1
ATOM 757 O O . VAL A 1 93 ? 0.229 -0.733 -12.377 1.00 96.56 93 VAL A O 1
ATOM 760 N N . ARG A 1 94 ? -1.941 -0.438 -12.886 1.00 95.88 94 ARG A N 1
ATOM 761 C CA . ARG A 1 94 ? -1.815 0.934 -13.442 1.00 95.88 94 ARG A CA 1
ATOM 762 C C . ARG A 1 94 ? -0.864 1.026 -14.630 1.00 95.88 94 ARG A C 1
ATOM 764 O O . ARG A 1 94 ? -0.134 1.999 -14.810 1.00 95.88 94 ARG A O 1
ATOM 771 N N . ASP A 1 95 ? -0.868 -0.028 -15.433 1.00 95.00 95 ASP A N 1
ATOM 772 C CA . ASP A 1 95 ? -0.033 -0.155 -16.613 1.00 95.00 95 ASP A CA 1
ATOM 773 C C . ASP A 1 95 ? -0.781 -0.952 -17.679 1.00 95.00 95 ASP A C 1
ATOM 775 O O . ASP A 1 95 ? -1.308 -2.036 -17.412 1.00 95.00 95 ASP A O 1
ATOM 779 N N . SER A 1 96 ? -0.839 -0.420 -18.897 1.00 92.62 96 SER A N 1
ATOM 780 C CA . SER A 1 96 ? -1.534 -1.078 -20.005 1.00 92.62 96 SER A CA 1
ATOM 781 C C . SER A 1 96 ? -0.924 -2.418 -20.421 1.00 92.62 96 SER A C 1
ATOM 783 O O . SER A 1 96 ? -1.627 -3.226 -21.034 1.00 92.62 96 SER A O 1
ATOM 785 N N . CYS A 1 97 ? 0.355 -2.665 -20.108 1.00 93.25 97 CYS A N 1
ATOM 786 C CA . CYS A 1 97 ? 1.095 -3.901 -20.393 1.00 93.25 97 CYS A CA 1
ATOM 787 C C . CYS A 1 97 ? 0.924 -4.423 -21.832 1.00 93.25 97 CYS A C 1
ATOM 789 O O . CYS A 1 97 ? 0.834 -5.628 -22.072 1.00 93.25 97 CYS A O 1
ATOM 791 N N . LYS A 1 98 ? 0.822 -3.498 -22.791 1.00 91.44 98 LYS A N 1
ATOM 792 C CA . LYS A 1 98 ? 0.619 -3.761 -24.227 1.00 91.44 98 LYS A CA 1
ATOM 793 C C . LYS A 1 98 ? 1.626 -2.997 -25.089 1.00 91.44 98 LYS A C 1
ATOM 795 O O . LYS A 1 98 ? 1.374 -2.725 -26.263 1.00 91.44 98 LYS A O 1
ATOM 800 N N . ARG A 1 99 ? 2.751 -2.594 -24.500 1.00 89.31 99 ARG A N 1
ATOM 801 C CA . ARG A 1 99 ? 3.786 -1.815 -25.181 1.00 89.31 99 ARG A CA 1
ATOM 802 C C . ARG A 1 99 ? 4.701 -2.739 -25.977 1.00 89.31 99 ARG A C 1
ATOM 804 O O . ARG A 1 99 ? 4.778 -3.943 -25.747 1.00 89.31 99 ARG A O 1
ATOM 811 N N . GLU A 1 100 ? 5.407 -2.171 -26.947 1.00 85.44 100 GLU A N 1
ATOM 812 C CA . GLU A 1 100 ? 6.340 -2.936 -27.773 1.00 85.44 100 GLU A CA 1
ATOM 813 C C . GLU A 1 100 ? 7.452 -3.559 -26.910 1.00 85.44 100 GLU A C 1
ATOM 815 O O . GLU A 1 100 ? 8.187 -2.853 -26.222 1.00 85.44 100 GLU A O 1
ATOM 820 N N . GLY A 1 101 ? 7.588 -4.886 -26.977 1.00 80.62 101 GLY A N 1
ATOM 821 C CA . GLY A 1 101 ? 8.533 -5.649 -26.157 1.00 80.62 101 GLY A CA 1
ATOM 822 C C . GLY A 1 101 ? 7.924 -6.263 -24.893 1.00 80.62 101 GLY A C 1
ATOM 823 O O . GLY A 1 101 ? 8.609 -7.050 -24.239 1.00 80.62 101 GLY A O 1
ATOM 824 N N . ASP A 1 102 ? 6.659 -5.967 -24.580 1.00 89.12 102 ASP A N 1
ATOM 825 C CA . ASP A 1 102 ? 5.932 -6.641 -23.502 1.00 89.12 102 ASP A CA 1
ATOM 826 C C . ASP A 1 102 ? 5.635 -8.108 -23.861 1.00 89.12 102 ASP A C 1
ATOM 828 O O . ASP A 1 102 ? 5.510 -8.456 -25.044 1.00 89.12 102 ASP A O 1
ATOM 832 N N . PRO A 1 103 ? 5.497 -8.996 -22.857 1.00 87.81 103 PRO A N 1
ATOM 833 C CA . PRO A 1 103 ? 4.993 -10.346 -23.079 1.00 87.81 103 PRO A CA 1
ATOM 834 C C . PRO A 1 103 ? 3.646 -10.325 -23.810 1.00 87.81 103 PRO A C 1
ATOM 836 O O . PRO A 1 103 ? 2.779 -9.514 -23.498 1.00 87.81 103 PRO A O 1
ATOM 839 N N . ALA A 1 104 ? 3.435 -11.267 -24.734 1.00 89.94 104 ALA A N 1
ATOM 840 C CA . ALA A 1 104 ? 2.213 -11.320 -25.546 1.00 89.94 104 ALA A CA 1
ATOM 841 C C . ALA A 1 104 ? 0.921 -11.467 -24.718 1.00 89.94 104 ALA A C 1
ATOM 843 O O . ALA A 1 104 ? -0.139 -11.038 -25.162 1.00 89.94 104 ALA A O 1
ATOM 844 N N . GLU A 1 105 ? 1.007 -12.072 -23.527 1.00 89.94 105 GLU A N 1
ATOM 845 C CA . GLU A 1 105 ? -0.126 -12.194 -22.600 1.00 89.94 105 GLU A CA 1
ATOM 846 C C . GLU A 1 105 ? -0.491 -10.874 -21.895 1.00 89.94 105 GLU A C 1
ATOM 848 O O . GLU A 1 105 ? -1.600 -10.764 -21.379 1.00 89.94 105 GLU A O 1
ATOM 853 N N . GLY A 1 106 ? 0.398 -9.873 -21.895 1.00 93.25 106 GLY A N 1
ATOM 854 C CA . GLY A 1 106 ? 0.229 -8.626 -21.147 1.00 93.25 106 GLY A CA 1
ATOM 855 C C . GLY A 1 106 ? 0.092 -8.848 -19.639 1.00 93.25 106 GLY A C 1
ATOM 856 O O . GLY A 1 106 ? 0.471 -9.898 -19.123 1.00 93.25 106 GLY A O 1
ATOM 857 N N . CYS A 1 107 ? -0.443 -7.863 -18.917 1.00 95.56 107 CYS A N 1
ATOM 858 C CA . CYS A 1 107 ? -0.798 -8.020 -17.507 1.00 95.56 107 CYS A CA 1
ATOM 859 C C . CYS A 1 107 ? -2.181 -8.654 -17.380 1.00 95.56 107 CYS A C 1
ATOM 861 O O . CYS A 1 107 ? -3.123 -8.266 -18.070 1.00 95.56 107 CYS A O 1
ATOM 863 N N . ILE A 1 108 ? -2.304 -9.622 -16.477 1.00 95.31 108 ILE A N 1
ATOM 864 C CA . ILE A 1 108 ? -3.574 -10.290 -16.206 1.00 95.31 108 ILE A CA 1
ATOM 865 C C . ILE A 1 108 ? -4.502 -9.369 -15.429 1.00 95.31 108 ILE A C 1
ATOM 867 O O . ILE A 1 108 ? -4.170 -8.908 -14.338 1.00 95.31 108 ILE A O 1
ATOM 871 N N . GLU A 1 109 ? -5.691 -9.161 -15.978 1.00 91.19 109 GLU A N 1
ATOM 872 C CA . GLU A 1 109 ? -6.784 -8.504 -15.275 1.00 91.19 109 GLU A CA 1
ATOM 873 C C . GLU A 1 109 ? -7.388 -9.446 -14.225 1.00 91.19 109 GLU A C 1
ATOM 875 O O . GLU A 1 109 ? -7.530 -10.658 -14.428 1.00 91.19 109 GLU A O 1
ATOM 880 N N . THR A 1 110 ? -7.749 -8.876 -13.084 1.00 94.62 110 THR A N 1
ATOM 881 C CA . THR A 1 110 ? -8.278 -9.601 -11.927 1.00 94.62 110 THR A CA 1
ATOM 882 C C . THR A 1 110 ? -9.480 -8.874 -11.350 1.00 94.62 110 THR A C 1
ATOM 884 O O . THR A 1 110 ? -9.666 -7.673 -11.573 1.00 94.62 110 THR A O 1
ATOM 887 N N . ASP A 1 111 ? -10.318 -9.600 -10.615 1.00 93.25 111 ASP A N 1
ATOM 888 C CA . ASP A 1 111 ? -11.382 -8.999 -9.816 1.00 93.25 111 ASP A CA 1
ATOM 889 C C . ASP A 1 111 ? -10.842 -8.448 -8.496 1.00 93.25 111 ASP A C 1
ATOM 891 O O . ASP A 1 111 ? -9.935 -9.030 -7.901 1.00 93.25 111 ASP A O 1
ATOM 895 N N . SER A 1 112 ? -11.401 -7.318 -8.050 1.00 94.88 112 SER A N 1
ATOM 896 C CA . SER A 1 112 ? -11.145 -6.803 -6.705 1.00 94.88 112 SER A CA 1
ATOM 897 C C . SER A 1 112 ? -12.103 -7.484 -5.737 1.00 94.88 112 SER A C 1
ATOM 899 O O . SER A 1 112 ? -13.287 -7.621 -6.051 1.00 94.88 112 SER A O 1
ATOM 901 N N . PHE A 1 113 ? -11.611 -7.922 -4.580 1.00 97.50 113 PHE A N 1
ATOM 902 C CA . PHE A 1 113 ? -12.451 -8.492 -3.532 1.00 97.50 113 PHE A CA 1
ATOM 903 C C . PHE A 1 113 ? -11.778 -8.356 -2.168 1.00 97.50 113 PHE A C 1
ATOM 905 O O . PHE A 1 113 ? -10.681 -8.868 -1.958 1.00 97.50 113 PHE A O 1
ATOM 912 N N . TYR A 1 114 ? -12.447 -7.691 -1.234 1.00 97.81 114 TYR A N 1
ATOM 913 C CA . TYR A 1 114 ? -11.982 -7.513 0.139 1.00 97.81 114 TYR A CA 1
ATOM 914 C C . TYR A 1 114 ? -13.160 -7.216 1.071 1.00 97.81 114 TYR A C 1
ATOM 916 O O . TYR A 1 114 ? -14.256 -6.915 0.594 1.00 97.81 114 TYR A O 1
ATOM 924 N N . TYR A 1 115 ? -12.951 -7.289 2.387 1.00 98.50 115 TYR A N 1
ATOM 925 C CA . TYR A 1 115 ? -13.963 -6.862 3.360 1.00 98.50 115 TYR A CA 1
ATOM 926 C C . TYR A 1 115 ? -13.565 -5.519 3.956 1.00 98.50 115 TYR A C 1
ATOM 928 O O . TYR A 1 115 ? -12.387 -5.277 4.214 1.00 98.50 115 TYR A O 1
ATOM 936 N N . SER A 1 116 ? -14.539 -4.646 4.177 1.00 98.00 116 SER A N 1
ATOM 937 C CA . SER A 1 116 ? -14.306 -3.289 4.656 1.00 98.00 116 SER A CA 1
ATOM 938 C C . SER A 1 116 ? -15.401 -2.831 5.610 1.00 98.00 116 SER A C 1
ATOM 940 O O . SER A 1 116 ? -16.551 -3.266 5.526 1.00 98.00 116 SER A O 1
ATOM 942 N N . ARG A 1 117 ? -15.046 -1.945 6.535 1.00 97.75 117 ARG A N 1
ATOM 943 C CA . ARG A 1 117 ? -15.998 -1.235 7.383 1.00 97.75 117 ARG A CA 1
ATOM 944 C C . ARG A 1 117 ? -15.506 0.181 7.625 1.00 97.75 117 ARG A C 1
ATOM 946 O O . ARG A 1 117 ? -14.367 0.372 8.036 1.00 97.75 117 ARG A O 1
ATOM 953 N N . GLU A 1 118 ? -16.387 1.152 7.423 1.00 96.94 118 GLU A N 1
ATOM 954 C CA . GLU A 1 118 ? -16.114 2.538 7.791 1.00 96.94 118 GLU A CA 1
ATOM 955 C C . GLU A 1 118 ? -16.117 2.701 9.312 1.00 96.94 118 GLU A C 1
ATOM 957 O O . GLU A 1 118 ? -17.022 2.227 10.009 1.00 96.94 118 GLU A O 1
ATOM 962 N N . VAL A 1 119 ? -15.104 3.398 9.814 1.00 95.12 119 VAL A N 1
ATOM 963 C CA . VAL A 1 119 ? -14.942 3.756 11.220 1.00 95.12 119 VAL A CA 1
ATOM 964 C C . VAL A 1 119 ? -14.908 5.273 11.336 1.00 95.12 119 VAL A C 1
ATOM 966 O O . VAL A 1 119 ? -14.129 5.937 10.658 1.00 95.12 119 VAL A O 1
ATOM 969 N N . TYR A 1 120 ? -15.747 5.824 12.214 1.00 92.62 120 TYR A N 1
ATOM 970 C CA . TYR A 1 120 ? -15.708 7.248 12.542 1.00 92.62 120 TYR A CA 1
ATOM 971 C C . TYR A 1 120 ? -14.407 7.591 13.258 1.00 92.62 120 TYR A C 1
ATOM 973 O O . TYR A 1 120 ? -14.071 6.955 14.261 1.00 92.62 120 TYR A O 1
ATOM 981 N N . THR A 1 121 ? -13.708 8.598 12.746 1.00 87.31 121 THR A N 1
ATOM 982 C CA . THR A 1 121 ? -12.473 9.114 13.333 1.00 87.31 121 THR A CA 1
ATOM 983 C C . THR A 1 121 ? -12.776 10.075 14.481 1.00 87.31 121 THR A C 1
ATOM 985 O O . THR A 1 121 ? -13.814 10.741 14.521 1.00 87.31 121 THR A O 1
ATOM 988 N N . THR A 1 122 ? -11.857 10.132 15.439 1.00 87.31 122 THR A N 1
ATOM 989 C CA . THR A 1 122 ? -11.875 11.044 16.588 1.00 87.31 122 THR A CA 1
ATOM 990 C C . THR A 1 122 ? -10.491 11.650 16.767 1.00 87.31 122 THR A C 1
ATOM 992 O O . THR A 1 122 ? -9.527 11.125 16.224 1.00 87.31 122 THR A O 1
ATOM 995 N N . ASP A 1 123 ? -10.364 12.715 17.560 1.00 87.75 123 ASP A N 1
ATOM 996 C CA . ASP A 1 123 ? -9.042 13.254 17.920 1.00 87.75 123 ASP A CA 1
ATOM 997 C C . ASP A 1 123 ? -8.258 12.310 18.855 1.00 87.75 123 ASP A C 1
ATOM 999 O O . ASP A 1 123 ? -7.037 12.412 18.972 1.00 87.75 123 ASP A O 1
ATOM 1003 N N . GLU A 1 124 ? -8.955 11.365 19.491 1.00 91.88 124 GLU A N 1
ATOM 1004 C CA . GLU A 1 124 ? -8.380 10.343 20.365 1.00 91.88 124 GLU A CA 1
ATOM 1005 C C . GLU A 1 124 ? -8.060 9.041 19.605 1.00 91.88 124 GLU A C 1
ATOM 1007 O O . GLU A 1 124 ? -8.732 8.730 18.614 1.00 91.88 124 GLU A O 1
ATOM 1012 N N . PRO A 1 125 ? -7.071 8.252 20.074 1.00 93.94 125 PRO A N 1
ATOM 1013 C CA . PRO A 1 125 ? -6.812 6.905 19.575 1.00 93.94 125 PRO A CA 1
AT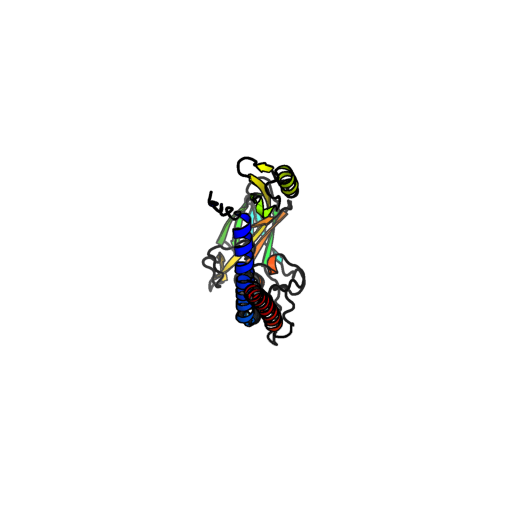OM 1014 C C . PRO A 1 125 ? -8.042 5.995 19.655 1.00 93.94 125 PRO A C 1
ATOM 1016 O O . PRO A 1 125 ? -8.746 5.981 20.664 1.00 93.94 125 PRO A O 1
ATOM 1019 N N . ILE A 1 126 ? -8.265 5.192 18.613 1.00 92.81 126 ILE A N 1
ATOM 1020 C CA . ILE A 1 126 ? -9.412 4.279 18.525 1.00 92.81 126 ILE A CA 1
ATOM 1021 C C . ILE A 1 126 ? -8.920 2.842 18.656 1.00 92.81 126 ILE A C 1
ATOM 1023 O O . ILE A 1 126 ? -8.186 2.350 17.801 1.00 92.81 126 ILE A O 1
ATOM 1027 N N . GLU A 1 127 ? -9.352 2.146 19.703 1.00 95.06 127 GLU A N 1
ATOM 1028 C CA . GLU A 1 127 ? -9.108 0.712 19.841 1.00 95.06 127 GLU A CA 1
ATOM 1029 C C . GLU A 1 127 ? -10.051 -0.074 18.927 1.00 95.06 127 GLU A C 1
ATOM 1031 O O . GLU A 1 127 ? -11.273 0.104 18.959 1.00 95.06 127 GLU A O 1
ATOM 1036 N N . ILE A 1 128 ? -9.476 -0.960 18.117 1.00 96.69 128 ILE A N 1
ATOM 1037 C CA . ILE A 1 128 ? -10.232 -1.839 17.234 1.00 96.69 128 ILE A CA 1
ATOM 1038 C C . ILE A 1 128 ? -9.847 -3.294 17.443 1.00 96.69 128 ILE A C 1
ATOM 1040 O O . ILE A 1 128 ? -8.699 -3.649 17.718 1.00 96.69 128 ILE A O 1
ATOM 1044 N N . GLN A 1 129 ? -10.828 -4.161 17.235 1.00 98.06 129 GLN A N 1
ATOM 1045 C CA . GLN A 1 129 ? -10.610 -5.594 17.149 1.00 98.06 129 GLN A CA 1
ATOM 1046 C C . GLN A 1 129 ? -11.308 -6.146 15.918 1.00 98.06 129 GLN A C 1
ATOM 1048 O O . GLN A 1 129 ? -12.435 -5.763 15.625 1.00 98.06 129 GLN A O 1
ATOM 1053 N N . ILE A 1 130 ? -10.672 -7.070 15.207 1.00 98.38 130 ILE A N 1
ATOM 1054 C CA . ILE A 1 130 ? -11.304 -7.767 14.083 1.00 98.38 130 ILE A CA 1
ATOM 1055 C C . ILE A 1 130 ? -11.388 -9.242 14.429 1.00 98.38 130 ILE A C 1
ATOM 1057 O O . ILE A 1 130 ? -10.381 -9.869 14.760 1.00 98.38 130 ILE A O 1
ATOM 1061 N N . TYR A 1 131 ? -12.595 -9.785 14.339 1.00 98.00 131 TYR A N 1
ATOM 1062 C CA . TYR A 1 131 ? -12.895 -11.186 14.574 1.00 98.00 131 TYR A CA 1
ATOM 1063 C C . TYR A 1 131 ? -13.276 -11.872 13.272 1.00 98.00 131 TYR A C 1
ATOM 1065 O O . TYR A 1 131 ? -13.989 -11.305 12.444 1.00 98.00 131 TYR A O 1
ATOM 1073 N N . HIS A 1 132 ? -12.848 -13.118 13.135 1.00 96.38 132 HIS A N 1
ATOM 1074 C CA . HIS A 1 132 ? -13.402 -14.060 12.179 1.00 96.38 132 HIS A CA 1
ATOM 1075 C C . HIS A 1 132 ? -14.082 -15.163 12.981 1.00 96.38 132 HIS A C 1
ATOM 1077 O O . HIS A 1 132 ? -13.427 -15.828 13.787 1.00 96.38 132 HIS A O 1
ATOM 1083 N N . GLU A 1 133 ? -15.398 -15.297 12.818 1.00 90.06 133 GLU A N 1
ATOM 1084 C CA . GLU A 1 133 ? -16.237 -16.078 13.734 1.00 90.06 133 GLU A CA 1
ATOM 1085 C C . GLU A 1 133 ? -16.047 -15.593 15.192 1.00 90.06 133 GLU A C 1
ATOM 1087 O O . GLU A 1 133 ? -16.261 -14.413 15.481 1.00 90.06 133 GLU A O 1
ATOM 1092 N N . ASP A 1 134 ? -15.605 -16.470 16.096 1.00 90.44 134 ASP A N 1
ATOM 1093 C CA . ASP A 1 134 ? -15.313 -16.153 17.501 1.00 90.44 134 ASP A CA 1
ATOM 1094 C C . ASP A 1 134 ? -13.810 -15.957 17.778 1.00 90.44 134 ASP A C 1
ATOM 1096 O O . ASP A 1 134 ? -13.390 -15.793 18.926 1.00 90.44 134 ASP A O 1
ATOM 1100 N N . ARG A 1 135 ? -12.966 -15.964 16.738 1.00 94.69 135 ARG A N 1
ATOM 1101 C CA . ARG A 1 135 ? -11.514 -15.820 16.874 1.00 94.69 135 ARG A CA 1
ATOM 1102 C C . ARG A 1 135 ? -11.085 -14.375 16.654 1.00 94.69 135 ARG A C 1
ATOM 1104 O O . ARG A 1 135 ? -11.320 -13.812 15.589 1.00 94.69 135 ARG A O 1
ATOM 1111 N N . LEU A 1 136 ? -10.374 -13.815 17.630 1.00 96.94 136 LEU A N 1
ATOM 1112 C CA . LEU A 1 136 ? -9.681 -12.535 17.494 1.00 96.94 136 LEU A CA 1
ATOM 1113 C C . LEU A 1 136 ? -8.517 -12.667 16.497 1.00 96.94 136 LEU A C 1
ATOM 1115 O O . LEU A 1 136 ? -7.633 -13.506 16.682 1.00 96.94 136 LEU A O 1
ATOM 1119 N N . ILE A 1 137 ? -8.535 -11.846 15.449 1.00 97.44 137 ILE A N 1
ATOM 1120 C CA . ILE A 1 137 ? -7.530 -11.813 14.375 1.00 97.44 137 ILE A CA 1
ATOM 1121 C C . ILE A 1 137 ? -6.624 -10.595 14.518 1.00 97.44 137 ILE A C 1
ATOM 1123 O O . ILE A 1 137 ? -5.406 -10.720 14.430 1.00 97.44 137 ILE A O 1
ATOM 1127 N N . VAL A 1 138 ? -7.226 -9.431 14.759 1.00 97.62 138 VAL A N 1
ATOM 1128 C CA . VAL A 1 138 ? -6.536 -8.145 14.904 1.00 97.62 138 VAL A CA 1
ATOM 1129 C C . VAL A 1 138 ? -6.939 -7.527 16.230 1.00 97.62 138 VAL A C 1
ATOM 1131 O O . VAL A 1 138 ? -8.120 -7.534 16.563 1.00 97.62 138 VAL A O 1
ATOM 1134 N N . ASN A 1 139 ? -5.969 -6.985 16.958 1.00 96.81 139 ASN A N 1
ATOM 1135 C CA . ASN A 1 139 ? -6.177 -6.153 18.137 1.00 96.81 139 ASN A CA 1
ATOM 1136 C C . ASN A 1 139 ? -5.184 -5.000 18.048 1.00 96.81 139 ASN A C 1
ATOM 1138 O O . ASN A 1 139 ? -3.983 -5.230 18.195 1.00 96.81 139 ASN A O 1
ATOM 1142 N N . ASP A 1 140 ? -5.674 -3.812 17.718 1.00 96.56 140 ASP A N 1
ATOM 1143 C CA . ASP A 1 140 ? -4.822 -2.699 17.314 1.00 96.56 140 ASP A CA 1
ATOM 1144 C C . ASP A 1 140 ? -5.419 -1.350 17.726 1.00 96.56 140 ASP A C 1
ATOM 1146 O O . ASP A 1 140 ? -6.596 -1.250 18.081 1.00 96.56 140 ASP A O 1
ATOM 1150 N N . THR A 1 141 ? -4.601 -0.304 17.674 1.00 95.88 141 THR A N 1
ATOM 1151 C CA . THR A 1 141 ? -5.003 1.059 18.018 1.00 95.88 141 THR A CA 1
ATOM 1152 C C . THR A 1 141 ? -4.756 1.985 16.839 1.00 95.88 141 THR A C 1
ATOM 1154 O O . THR A 1 141 ? -3.618 2.238 16.445 1.00 95.88 141 THR A O 1
ATOM 1157 N N . LEU A 1 142 ? -5.837 2.538 16.298 1.00 94.88 142 LEU A N 1
ATOM 1158 C CA . LEU A 1 142 ? -5.792 3.510 15.219 1.00 94.88 142 LEU A CA 1
ATOM 1159 C C . LEU A 1 142 ? -5.435 4.879 15.794 1.00 94.88 142 LEU A C 1
ATOM 1161 O O . LEU A 1 142 ? -6.225 5.486 16.521 1.00 94.88 142 LEU A O 1
ATOM 1165 N N . LEU A 1 143 ? -4.244 5.373 15.465 1.00 94.75 143 LEU A N 1
ATOM 1166 C CA . LEU A 1 143 ? -3.852 6.741 15.788 1.00 94.75 143 LEU A CA 1
ATOM 1167 C C . LEU A 1 143 ? -4.429 7.689 14.730 1.00 94.75 143 LEU A C 1
ATOM 1169 O O . LEU A 1 143 ? -4.130 7.509 13.549 1.00 94.75 143 LEU A O 1
ATOM 1173 N N . PRO A 1 144 ? -5.221 8.705 15.112 1.00 93.81 144 PRO A N 1
ATOM 1174 C CA . PRO A 1 144 ? -5.887 9.572 14.141 1.00 93.81 144 PRO A CA 1
ATOM 1175 C C . PRO A 1 144 ? -4.914 10.468 13.381 1.00 93.81 144 PRO A C 1
ATOM 1177 O O . PRO A 1 144 ? -5.178 10.847 12.242 1.00 93.81 144 PRO A O 1
ATOM 1180 N N . THR A 1 145 ? -3.774 10.792 13.993 1.00 95.19 145 THR A N 1
ATOM 1181 C CA . THR A 1 145 ? -2.727 11.599 13.370 1.00 95.19 145 THR A CA 1
ATOM 1182 C C . THR A 1 145 ? -1.346 11.022 13.626 1.00 95.19 145 THR A C 1
ATOM 1184 O O . THR A 1 145 ? -1.100 10.334 14.619 1.00 95.19 145 THR A O 1
ATOM 1187 N N . THR A 1 146 ? -0.424 11.338 12.724 1.00 94.75 146 THR A N 1
ATOM 1188 C CA . THR A 1 146 ? 1.004 11.089 12.892 1.00 94.75 146 THR A CA 1
ATOM 1189 C C . THR A 1 146 ? 1.796 12.343 12.560 1.00 94.75 146 THR A C 1
ATOM 1191 O O . THR A 1 146 ? 1.424 13.130 11.687 1.00 94.75 146 THR A O 1
ATOM 1194 N N . GLN A 1 147 ? 2.901 12.549 13.271 1.00 94.88 147 GLN A N 1
ATOM 1195 C CA . GLN A 1 147 ? 3.784 13.682 13.035 1.00 94.88 147 GLN A CA 1
ATOM 1196 C C . GLN A 1 147 ? 4.858 13.313 12.015 1.00 94.88 147 GLN A C 1
ATOM 1198 O O . GLN A 1 147 ? 5.578 12.322 12.161 1.00 94.88 147 GLN A O 1
ATOM 1203 N N . ARG A 1 148 ? 5.011 14.162 11.002 1.00 94.81 148 ARG A N 1
ATOM 1204 C CA . ARG A 1 148 ? 6.027 14.045 9.960 1.00 94.81 148 ARG A CA 1
ATOM 1205 C C . ARG A 1 148 ? 6.944 15.253 9.954 1.00 94.81 148 ARG A C 1
ATOM 1207 O O . ARG A 1 148 ? 6.612 16.326 10.462 1.00 94.81 148 ARG A O 1
ATOM 1214 N N . THR A 1 149 ? 8.117 15.070 9.357 1.00 95.50 149 THR A N 1
ATOM 1215 C CA . THR A 1 149 ? 9.092 16.144 9.187 1.00 95.50 149 THR A CA 1
ATOM 1216 C C . THR A 1 149 ? 9.576 16.236 7.746 1.00 95.50 149 THR A C 1
ATOM 1218 O O . THR A 1 149 ? 9.809 15.221 7.091 1.00 95.50 149 THR A O 1
ATOM 1221 N N . LEU A 1 150 ? 9.726 17.466 7.251 1.00 93.94 150 LEU A N 1
ATOM 1222 C CA . LEU A 1 150 ? 10.400 17.766 5.989 1.00 93.94 150 LEU A CA 1
ATOM 1223 C C . LEU A 1 150 ? 11.666 18.563 6.270 1.00 93.94 150 LEU A C 1
ATOM 1225 O O . LEU A 1 150 ? 11.646 19.590 6.950 1.00 93.94 150 LEU A O 1
ATOM 1229 N N . SER A 1 151 ? 12.771 18.103 5.704 1.00 93.69 151 SER A N 1
ATOM 1230 C CA . SER A 1 151 ? 14.024 18.849 5.666 1.00 93.69 151 SER A CA 1
ATOM 1231 C C . SER A 1 151 ? 13.982 19.974 4.630 1.00 93.69 151 SER A C 1
ATOM 1233 O O . SER A 1 151 ? 13.205 19.938 3.674 1.00 93.69 151 SER A O 1
ATOM 1235 N N . VAL A 1 152 ? 14.907 20.930 4.759 1.00 92.75 152 VAL A N 1
ATOM 1236 C CA . VAL A 1 152 ? 15.157 21.985 3.756 1.00 92.75 152 VAL A CA 1
ATOM 1237 C C . VAL A 1 152 ? 15.258 21.432 2.332 1.00 92.75 152 VAL A C 1
ATOM 1239 O O . VAL A 1 152 ? 14.729 22.030 1.399 1.00 92.75 152 VAL A O 1
ATOM 1242 N N . ARG A 1 153 ? 15.919 20.279 2.157 1.00 89.88 153 ARG A N 1
ATOM 1243 C CA . ARG A 1 153 ? 16.102 19.648 0.841 1.00 89.88 153 ARG A CA 1
ATOM 1244 C C . ARG A 1 153 ? 14.791 19.137 0.260 1.00 89.88 153 ARG A C 1
ATOM 1246 O O . ARG A 1 153 ? 14.557 19.309 -0.926 1.00 89.88 153 ARG A O 1
ATOM 1253 N N . GLN A 1 154 ? 13.946 18.528 1.090 1.00 90.75 154 GLN A N 1
ATOM 1254 C CA . GLN A 1 154 ? 12.647 18.009 0.653 1.00 90.75 154 GLN A CA 1
ATOM 1255 C C . GLN A 1 154 ? 11.677 19.137 0.292 1.00 90.75 154 GLN A C 1
ATOM 1257 O O . GLN A 1 154 ? 10.868 18.968 -0.611 1.00 90.75 154 GLN A O 1
ATOM 1262 N N . MET A 1 155 ? 11.787 20.289 0.957 1.00 92.56 155 MET A N 1
ATOM 1263 C CA . MET A 1 155 ? 11.001 21.485 0.629 1.00 92.56 155 MET A CA 1
ATOM 1264 C C . MET A 1 155 ? 11.624 22.351 -0.472 1.00 92.56 155 MET A C 1
ATOM 1266 O O . MET A 1 155 ? 11.011 23.324 -0.888 1.00 92.56 155 MET A O 1
ATOM 1270 N N . ASN A 1 156 ? 12.838 22.028 -0.932 1.00 90.62 156 ASN A N 1
ATOM 1271 C CA . ASN A 1 156 ? 13.553 22.761 -1.978 1.00 90.62 156 ASN A CA 1
ATOM 1272 C C . ASN A 1 156 ? 13.642 24.286 -1.730 1.00 90.62 156 ASN A C 1
ATOM 1274 O O . ASN A 1 156 ? 13.456 25.090 -2.640 1.00 90.62 156 ASN A O 1
ATOM 1278 N N . CYS A 1 157 ? 13.897 24.688 -0.480 1.00 89.25 157 CYS A N 1
ATOM 1279 C CA . CYS A 1 157 ? 13.890 26.095 -0.059 1.00 89.25 157 CYS A CA 1
ATOM 1280 C C . CYS A 1 157 ? 15.292 26.710 0.132 1.00 89.25 157 CYS A C 1
ATOM 1282 O O . CYS A 1 157 ? 15.410 27.789 0.708 1.00 89.25 157 CYS A O 1
ATOM 1284 N N . ASP A 1 158 ? 16.360 26.028 -0.309 1.00 87.00 158 ASP A N 1
ATOM 1285 C CA . ASP A 1 158 ? 17.755 26.517 -0.325 1.00 87.00 158 ASP A CA 1
ATOM 1286 C C . ASP A 1 158 ? 18.244 27.180 0.983 1.00 87.00 158 ASP A C 1
ATOM 1288 O O . ASP A 1 158 ? 19.008 28.145 0.975 1.00 87.00 158 ASP A O 1
ATOM 1292 N N . HIS A 1 159 ? 17.803 26.663 2.134 1.00 87.31 159 HIS A N 1
ATOM 1293 C CA . HIS A 1 159 ? 18.060 27.212 3.478 1.00 87.31 159 HIS A CA 1
ATOM 1294 C C . HIS A 1 159 ? 17.584 28.667 3.682 1.00 87.31 159 HIS A C 1
ATOM 1296 O O . HIS A 1 159 ? 17.901 29.295 4.695 1.00 87.31 159 HIS A O 1
ATOM 1302 N N . ASN A 1 160 ? 16.786 29.224 2.770 1.00 92.31 160 ASN A N 1
ATOM 1303 C CA . ASN A 1 160 ? 16.152 30.517 2.966 1.00 92.31 160 ASN A CA 1
ATOM 1304 C C . ASN A 1 160 ? 14.974 30.355 3.928 1.00 92.31 160 ASN A C 1
ATOM 1306 O O . ASN A 1 160 ? 13.933 29.813 3.569 1.00 92.31 160 ASN A O 1
ATOM 1310 N N . THR A 1 161 ? 15.113 30.878 5.149 1.00 91.25 161 THR A N 1
ATOM 1311 C CA . THR A 1 161 ? 14.087 30.760 6.195 1.00 91.25 161 THR A CA 1
ATOM 1312 C C . THR A 1 161 ? 12.695 31.183 5.726 1.00 91.25 161 THR A C 1
ATOM 1314 O O . THR A 1 161 ? 11.722 30.526 6.077 1.00 91.25 161 THR A O 1
ATOM 1317 N N . LYS A 1 162 ? 12.573 32.257 4.934 1.00 93.56 162 LYS A N 1
ATOM 1318 C CA . LYS A 1 162 ? 11.261 32.738 4.476 1.00 93.56 162 LYS A CA 1
ATOM 1319 C C . LYS A 1 162 ? 10.622 31.778 3.480 1.00 93.56 162 LYS A C 1
ATOM 1321 O O . LYS A 1 162 ? 9.423 31.537 3.567 1.00 93.56 162 LYS A O 1
ATOM 1326 N N . ASP A 1 163 ? 11.421 31.225 2.573 1.00 94.12 163 ASP A N 1
ATOM 1327 C CA . ASP A 1 163 ? 10.939 30.239 1.610 1.00 94.12 163 ASP A CA 1
ATOM 1328 C C . ASP A 1 163 ? 10.598 28.925 2.311 1.00 94.12 163 ASP A C 1
ATOM 1330 O O . ASP A 1 163 ? 9.533 28.376 2.066 1.00 94.12 163 ASP A O 1
ATOM 1334 N N . CYS A 1 164 ? 11.424 28.469 3.257 1.00 93.94 164 CYS A N 1
ATOM 1335 C CA . CYS A 1 164 ? 11.147 27.251 4.017 1.00 93.94 164 CYS A CA 1
ATOM 1336 C C . CYS A 1 164 ? 9.877 27.366 4.866 1.00 93.94 164 CYS A C 1
ATOM 1338 O O . CYS A 1 164 ? 9.131 26.398 4.960 1.00 93.94 164 CYS A O 1
ATOM 1340 N N . ILE A 1 165 ? 9.611 28.535 5.460 1.00 95.25 165 ILE A N 1
ATOM 1341 C CA . ILE A 1 165 ? 8.342 28.793 6.155 1.00 95.25 165 ILE A CA 1
ATOM 1342 C C . ILE A 1 165 ? 7.181 28.721 5.159 1.00 95.25 165 ILE A C 1
ATOM 1344 O O . ILE A 1 165 ? 6.255 27.954 5.380 1.00 95.25 165 ILE A O 1
ATOM 1348 N N . ARG A 1 166 ? 7.268 29.436 4.029 1.00 95.00 166 ARG A N 1
ATOM 1349 C CA . ARG A 1 166 ? 6.212 29.452 3.005 1.00 95.00 166 ARG A CA 1
ATOM 1350 C C . ARG A 1 166 ? 5.899 28.054 2.467 1.00 95.00 166 ARG A C 1
ATOM 1352 O O . ARG A 1 166 ? 4.733 27.725 2.291 1.00 95.00 166 ARG A O 1
ATOM 1359 N N . GLU A 1 167 ? 6.919 27.243 2.200 1.00 94.94 167 GLU A N 1
ATOM 1360 C CA . GLU A 1 167 ? 6.730 25.858 1.760 1.00 94.94 167 GLU A CA 1
ATOM 1361 C C . GLU A 1 167 ? 6.158 24.984 2.882 1.00 94.94 167 GLU A C 1
ATOM 1363 O O . GLU A 1 167 ? 5.248 24.198 2.636 1.00 94.94 167 GLU A O 1
ATOM 1368 N N . CYS A 1 168 ? 6.609 25.159 4.127 1.00 95.12 168 CYS A N 1
ATOM 1369 C CA . CYS A 1 168 ? 6.062 24.447 5.283 1.00 95.12 168 CYS A CA 1
ATOM 1370 C C . CYS A 1 168 ? 4.571 24.745 5.509 1.00 95.12 168 CYS A C 1
ATOM 1372 O O . CYS A 1 168 ? 3.792 23.835 5.803 1.00 95.12 168 CYS A O 1
ATOM 1374 N N . ASP A 1 169 ? 4.158 25.995 5.295 1.00 94.50 169 ASP A N 1
ATOM 1375 C CA . ASP A 1 169 ? 2.764 26.424 5.417 1.00 94.50 169 ASP A CA 1
ATOM 1376 C C . ASP A 1 169 ? 1.850 25.684 4.421 1.00 94.50 169 ASP A C 1
ATOM 1378 O O . ASP A 1 169 ? 0.685 25.441 4.727 1.00 94.50 169 ASP A O 1
ATOM 1382 N N . THR A 1 170 ? 2.362 25.229 3.265 1.00 93.44 170 THR A N 1
ATOM 1383 C CA . THR A 1 170 ? 1.573 24.424 2.303 1.00 93.44 170 THR A CA 1
ATOM 1384 C C . THR A 1 170 ? 1.171 23.045 2.840 1.00 93.44 170 THR A C 1
ATOM 1386 O O . THR A 1 170 ? 0.253 22.416 2.314 1.00 93.44 170 THR A O 1
ATOM 1389 N N . TYR A 1 171 ? 1.837 22.581 3.899 1.00 90.69 171 TYR A N 1
ATOM 1390 C CA . TYR A 1 171 ? 1.520 21.350 4.624 1.00 90.69 171 TYR A CA 1
ATOM 1391 C C . TYR A 1 171 ? 0.749 21.630 5.922 1.00 90.69 171 TYR A C 1
ATOM 1393 O O . TYR A 1 171 ? 0.579 20.720 6.729 1.00 90.69 171 TYR A O 1
ATOM 1401 N N . ASN A 1 172 ? 0.326 22.881 6.158 1.00 93.75 172 ASN A N 1
ATOM 1402 C CA . ASN A 1 172 ? -0.145 23.361 7.462 1.00 93.75 172 ASN A CA 1
ATOM 1403 C C . ASN A 1 172 ? 0.848 23.025 8.593 1.00 93.75 172 ASN A C 1
ATOM 1405 O O . ASN A 1 172 ? 0.459 22.732 9.726 1.00 93.75 172 ASN A O 1
ATOM 1409 N N . GLY A 1 173 ? 2.142 23.001 8.261 1.00 93.81 173 GLY A N 1
ATOM 1410 C CA . GLY A 1 173 ? 3.207 22.652 9.183 1.00 93.81 173 GLY A CA 1
ATOM 1411 C C . GLY A 1 173 ? 3.678 23.840 10.014 1.00 93.81 173 GLY A C 1
ATOM 1412 O O . GLY A 1 173 ? 3.302 24.988 9.808 1.00 93.81 173 GLY A O 1
ATOM 1413 N N . THR A 1 174 ? 4.551 23.558 10.972 1.00 96.44 174 THR A N 1
ATOM 1414 C CA . THR A 1 174 ? 5.254 24.552 11.780 1.00 96.44 174 THR A CA 1
ATOM 1415 C C . THR A 1 174 ? 6.755 24.424 11.545 1.00 96.44 174 THR A C 1
ATOM 1417 O O . THR A 1 174 ? 7.350 23.365 11.757 1.00 96.44 174 THR A O 1
ATOM 1420 N N . TRP A 1 175 ? 7.389 25.515 11.115 1.00 95.94 175 TRP A N 1
ATOM 1421 C CA . TRP A 1 175 ? 8.833 25.561 10.897 1.00 95.94 175 TRP A CA 1
ATOM 1422 C C . TRP A 1 175 ? 9.610 25.620 12.218 1.00 95.94 175 TRP A C 1
ATOM 1424 O O . TRP A 1 175 ? 9.433 26.533 13.027 1.00 95.94 175 TRP A O 1
ATOM 1434 N N . ASN A 1 176 ? 10.539 24.683 12.408 1.00 94.81 176 ASN A N 1
ATOM 1435 C CA . ASN A 1 176 ? 11.500 24.704 13.502 1.00 94.81 176 ASN A CA 1
ATOM 1436 C C . ASN A 1 176 ? 12.851 25.236 13.007 1.00 94.81 176 ASN A C 1
ATOM 1438 O O . ASN A 1 176 ? 13.639 24.516 12.393 1.00 94.81 176 ASN A O 1
ATOM 1442 N N . SER A 1 177 ? 13.146 26.495 13.333 1.00 89.25 177 SER A N 1
ATOM 1443 C CA . SER A 1 177 ? 14.382 27.174 12.924 1.00 89.25 177 SER A CA 1
ATOM 1444 C C . SER A 1 177 ? 15.654 26.602 13.550 1.00 89.25 177 SER A C 1
ATOM 1446 O O . SER A 1 177 ? 16.731 26.795 12.998 1.00 89.25 177 SER A O 1
ATOM 1448 N N . LYS A 1 178 ? 15.559 25.898 14.686 1.00 90.00 178 LYS A N 1
ATOM 1449 C CA . LYS A 1 178 ? 16.726 25.320 15.365 1.00 90.00 178 LYS A CA 1
ATOM 1450 C C . LYS A 1 178 ? 17.210 24.049 14.674 1.00 90.00 178 LYS A C 1
ATOM 1452 O O . LYS A 1 178 ? 18.412 23.827 14.585 1.00 90.00 178 LYS A O 1
ATOM 1457 N N . SER A 1 179 ? 16.277 23.204 14.248 1.00 91.62 179 SER A N 1
ATOM 1458 C CA . SER A 1 179 ? 16.573 21.939 13.565 1.00 91.62 179 SER A CA 1
ATOM 1459 C C . SER A 1 179 ? 16.459 22.027 12.044 1.00 91.62 179 SER A C 1
ATOM 1461 O O . SER A 1 179 ? 16.738 21.039 11.379 1.00 91.62 179 SER A O 1
ATOM 1463 N N . GLU A 1 180 ? 16.066 23.184 11.505 1.00 93.69 180 GLU A N 1
ATOM 1464 C CA . GLU A 1 180 ? 15.846 23.424 10.073 1.00 93.69 180 GLU A CA 1
ATOM 1465 C C . GLU A 1 180 ? 14.914 22.388 9.422 1.00 93.69 180 GLU A C 1
ATOM 1467 O O . GLU A 1 180 ? 15.189 21.839 8.351 1.00 93.69 180 GLU A O 1
ATOM 1472 N N . VAL A 1 181 ? 13.787 22.116 10.084 1.00 96.00 181 VAL A N 1
ATOM 1473 C CA . VAL A 1 181 ? 12.756 21.199 9.578 1.00 96.00 181 VAL A CA 1
ATOM 1474 C C . VAL A 1 181 ? 11.370 21.810 9.700 1.00 96.00 181 VAL A C 1
ATOM 1476 O O . VAL A 1 181 ? 11.064 22.510 10.666 1.00 96.00 181 VAL A O 1
ATOM 1479 N N . CYS A 1 182 ? 10.516 21.500 8.735 1.00 96.12 182 CYS A N 1
ATOM 1480 C CA . CYS A 1 182 ? 9.080 21.677 8.857 1.00 96.12 182 CYS A CA 1
ATOM 1481 C C . CYS A 1 182 ? 8.491 20.468 9.572 1.00 96.12 182 CYS A C 1
ATOM 1483 O O . CYS A 1 182 ? 8.776 19.337 9.185 1.00 96.12 182 CYS A O 1
ATOM 1485 N N . VAL A 1 183 ? 7.679 20.697 10.596 1.00 96.69 183 VAL A N 1
ATOM 1486 C CA . VAL A 1 183 ? 6.950 19.647 11.308 1.00 96.69 183 VAL A CA 1
ATOM 1487 C C . VAL A 1 183 ? 5.478 19.772 10.948 1.00 96.69 183 VAL A C 1
ATOM 1489 O O . VAL A 1 183 ? 4.900 20.831 11.163 1.00 96.69 183 VAL A O 1
ATOM 1492 N N . TYR A 1 184 ? 4.867 18.725 10.409 1.00 95.31 184 TYR A N 1
ATOM 1493 C CA . TYR A 1 184 ? 3.461 18.737 9.998 1.00 95.31 184 TYR A CA 1
ATOM 1494 C C . TYR A 1 184 ? 2.754 17.463 10.457 1.00 95.31 184 TYR A C 1
ATOM 1496 O O . TYR A 1 184 ? 3.402 16.499 10.874 1.00 95.31 184 TYR A O 1
ATOM 1504 N N . LEU A 1 185 ? 1.424 17.487 10.434 1.00 95.06 185 LEU A N 1
ATOM 1505 C CA . LEU A 1 185 ? 0.593 16.338 10.774 1.00 95.06 185 LEU A CA 1
ATOM 1506 C C . LEU A 1 185 ? 0.033 15.717 9.499 1.00 95.06 185 LEU A C 1
ATOM 1508 O O . LEU A 1 185 ? -0.427 16.428 8.606 1.00 95.06 185 LEU A O 1
ATOM 1512 N N . GLU A 1 186 ? 0.050 14.394 9.453 1.00 95.19 186 GLU A N 1
ATOM 1513 C CA . GLU A 1 186 ? -0.774 13.613 8.540 1.00 95.19 186 GLU A CA 1
ATOM 1514 C C . GLU A 1 186 ? -1.895 12.947 9.333 1.00 95.19 186 GLU A C 1
ATOM 1516 O O . GLU A 1 186 ? -1.727 12.600 10.504 1.00 95.19 186 GLU A O 1
ATOM 1521 N N . TYR A 1 187 ? -3.032 12.760 8.681 1.00 95.44 187 TYR A N 1
ATOM 1522 C CA . TYR A 1 187 ? -4.242 12.173 9.235 1.00 95.44 187 TYR A CA 1
ATOM 1523 C C . TYR A 1 187 ? -4.401 10.753 8.708 1.00 95.44 187 TYR A C 1
ATOM 1525 O O . TYR A 1 187 ? -4.059 10.469 7.557 1.00 95.44 187 TYR A O 1
ATOM 1533 N N . LEU A 1 188 ? -4.912 9.853 9.542 1.00 96.38 188 LEU A N 1
ATOM 1534 C CA . LEU A 1 188 ? -5.217 8.488 9.129 1.00 96.38 188 LEU A CA 1
ATOM 1535 C C . LEU A 1 188 ? -6.244 8.527 7.992 1.00 96.38 188 LEU A C 1
ATOM 1537 O O . LEU A 1 188 ? -7.268 9.192 8.111 1.00 96.38 188 LEU A O 1
ATOM 1541 N N . GLN A 1 189 ? -5.952 7.853 6.884 1.00 96.06 189 GLN A N 1
ATOM 1542 C CA . GLN A 1 189 ? -6.834 7.793 5.713 1.00 96.06 189 GLN A CA 1
ATOM 1543 C C . GLN A 1 189 ? -7.547 6.451 5.624 1.00 96.06 189 GLN A C 1
ATOM 1545 O O . GLN A 1 189 ? -8.684 6.380 5.174 1.00 96.06 189 GLN A O 1
ATOM 1550 N N . SER A 1 190 ? -6.857 5.377 6.006 1.00 96.69 190 SER A N 1
ATOM 1551 C CA . SER A 1 190 ? -7.387 4.019 6.018 1.00 96.69 190 SER A CA 1
ATOM 1552 C C . SER A 1 190 ? -6.492 3.104 6.846 1.00 96.69 190 SER A C 1
ATOM 1554 O O . SER A 1 190 ? -5.324 3.415 7.107 1.00 96.69 190 SER A O 1
ATOM 1556 N N . ALA A 1 191 ? -7.045 1.962 7.242 1.00 98.00 191 ALA A N 1
ATOM 1557 C CA . ALA A 1 191 ? -6.272 0.839 7.745 1.00 98.00 191 ALA A CA 1
ATOM 1558 C C . ALA A 1 191 ? -6.533 -0.392 6.871 1.00 98.00 191 ALA A C 1
ATOM 1560 O O . ALA A 1 191 ? -7.683 -0.673 6.549 1.00 98.00 191 ALA A O 1
ATOM 1561 N N . CYS A 1 192 ? -5.503 -1.143 6.496 1.00 98.50 192 CYS A N 1
ATOM 1562 C CA . CYS A 1 192 ? -5.639 -2.371 5.723 1.00 98.50 192 CYS A CA 1
ATOM 1563 C C . CYS A 1 192 ? -4.759 -3.478 6.296 1.00 98.50 192 CYS A C 1
ATOM 1565 O O . CYS A 1 192 ? -3.535 -3.359 6.321 1.00 98.50 192 CYS A O 1
ATOM 1567 N N . TYR A 1 193 ? -5.388 -4.577 6.706 1.00 98.62 193 TYR A N 1
ATOM 1568 C CA . TYR A 1 193 ? -4.708 -5.751 7.240 1.00 98.62 193 TYR A CA 1
ATOM 1569 C C . TYR A 1 193 ? -4.699 -6.890 6.221 1.00 98.62 193 TYR A C 1
ATOM 1571 O O . TYR A 1 193 ? -5.731 -7.272 5.663 1.00 98.62 193 TYR A O 1
ATOM 1579 N N . ARG A 1 194 ? -3.521 -7.470 6.014 1.00 98.06 194 ARG A N 1
ATOM 1580 C CA . ARG A 1 194 ? -3.300 -8.641 5.173 1.00 98.06 194 ARG A CA 1
ATOM 1581 C C . ARG A 1 194 ? -3.474 -9.911 5.999 1.00 98.06 194 ARG A C 1
ATOM 1583 O O . ARG A 1 194 ? -2.849 -10.076 7.049 1.00 98.06 194 ARG A O 1
ATOM 1590 N N . LEU A 1 195 ? -4.340 -10.800 5.526 1.00 97.94 195 LEU A N 1
ATOM 1591 C CA . LEU A 1 195 ? -4.720 -12.036 6.201 1.00 97.94 195 LEU A CA 1
ATOM 1592 C C . LEU A 1 195 ? -4.355 -13.265 5.371 1.00 97.94 195 LEU A C 1
ATOM 1594 O O . LEU A 1 195 ? -4.396 -13.239 4.140 1.00 97.94 195 LEU A O 1
ATOM 1598 N N . SER A 1 196 ? -4.101 -14.370 6.061 1.00 96.81 196 SER A N 1
ATOM 1599 C CA . SER A 1 196 ? -4.032 -15.708 5.483 1.00 96.81 196 SER A CA 1
ATOM 1600 C C . SER A 1 196 ? -5.042 -16.638 6.162 1.00 96.81 196 SER A C 1
ATOM 1602 O O . SER A 1 196 ? -5.696 -16.264 7.138 1.00 96.81 196 SER A O 1
ATOM 1604 N N . LEU A 1 197 ? -5.220 -17.829 5.595 1.00 95.88 197 LEU A N 1
ATOM 1605 C CA . LEU A 1 197 ? -6.165 -18.844 6.044 1.00 95.88 197 LEU A CA 1
ATOM 1606 C C . LEU A 1 197 ? -5.415 -20.134 6.349 1.00 95.88 197 LEU A C 1
ATOM 1608 O O . LEU A 1 197 ? -4.552 -20.566 5.585 1.00 95.88 197 LEU A O 1
ATOM 1612 N N . THR A 1 198 ? -5.759 -20.771 7.461 1.00 93.06 198 THR A N 1
ATOM 1613 C CA . THR A 1 198 ? -5.340 -22.146 7.733 1.00 93.06 198 THR A CA 1
ATOM 1614 C C . THR A 1 198 ? -6.097 -23.126 6.829 1.00 93.06 198 THR A C 1
ATOM 1616 O O . THR A 1 198 ? -7.088 -22.774 6.192 1.00 93.06 198 THR A O 1
ATOM 1619 N N . ALA A 1 199 ? -5.680 -24.396 6.811 1.00 89.06 199 ALA A N 1
ATOM 1620 C CA . ALA A 1 199 ? -6.352 -25.441 6.028 1.00 89.06 199 ALA A CA 1
ATOM 1621 C C . ALA A 1 199 ? -7.827 -25.681 6.424 1.00 89.06 199 ALA A C 1
ATOM 1623 O O . ALA A 1 199 ? -8.588 -26.238 5.640 1.00 89.06 199 ALA A O 1
ATOM 1624 N N . ASP A 1 200 ? -8.226 -25.286 7.636 1.00 89.44 200 ASP A N 1
ATOM 1625 C CA . ASP A 1 200 ? -9.604 -25.306 8.139 1.00 89.44 200 ASP A CA 1
ATOM 1626 C C . ASP A 1 200 ? -10.310 -23.941 8.018 1.00 89.44 200 ASP A C 1
ATOM 1628 O O . ASP A 1 200 ? -11.252 -23.673 8.758 1.00 89.44 200 ASP A O 1
ATOM 1632 N N . ASN A 1 201 ? -9.859 -23.084 7.093 1.00 90.06 201 ASN A N 1
ATOM 1633 C CA . ASN A 1 201 ? -10.413 -21.761 6.779 1.00 90.06 201 ASN A CA 1
ATOM 1634 C C . ASN A 1 201 ? -10.415 -20.757 7.941 1.00 90.06 201 ASN A C 1
ATOM 1636 O O . ASN A 1 201 ? -11.154 -19.777 7.909 1.00 90.06 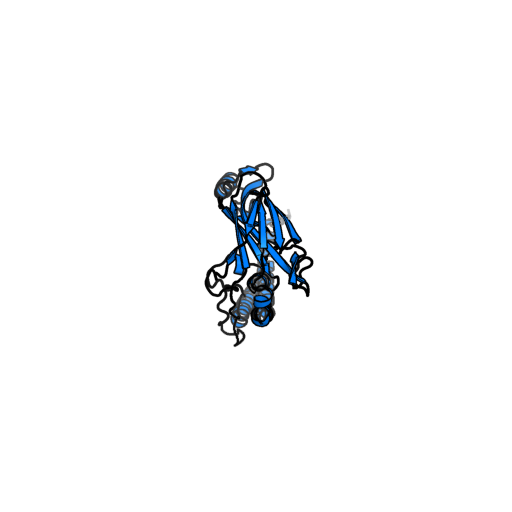201 ASN A O 1
ATOM 1640 N N . LYS A 1 202 ? -9.565 -20.939 8.958 1.00 93.25 202 LYS A N 1
ATOM 1641 C CA . LYS A 1 202 ? -9.435 -19.945 10.029 1.00 93.25 202 LYS A CA 1
ATOM 1642 C C . LYS A 1 202 ? -8.486 -18.841 9.598 1.00 93.25 202 LYS A C 1
ATOM 1644 O O . LYS A 1 202 ? -7.311 -19.093 9.331 1.00 93.25 202 LYS A O 1
ATOM 1649 N N . ALA A 1 203 ? -8.983 -17.610 9.608 1.00 96.44 203 ALA A N 1
ATOM 1650 C CA . ALA A 1 203 ? -8.165 -16.437 9.347 1.00 96.44 203 ALA A CA 1
ATOM 1651 C C . ALA A 1 203 ? -7.086 -16.210 10.419 1.00 96.44 203 ALA A C 1
ATOM 1653 O O . ALA A 1 203 ? -7.270 -16.525 11.599 1.00 96.44 203 ALA A O 1
ATOM 1654 N N . TYR A 1 204 ? -5.958 -15.645 9.995 1.00 96.38 204 TYR A N 1
ATOM 1655 C CA . TYR A 1 204 ? -4.894 -15.107 10.842 1.00 96.38 204 TYR A CA 1
ATOM 1656 C C . TYR A 1 204 ? -4.171 -13.961 10.119 1.00 96.38 204 TYR A C 1
ATOM 1658 O O . TYR A 1 204 ? -4.252 -13.847 8.897 1.00 96.38 204 TYR A O 1
ATOM 1666 N N . LEU A 1 205 ? -3.487 -13.095 10.875 1.00 97.44 205 LEU A N 1
ATOM 1667 C CA . LEU A 1 205 ? -2.636 -12.043 10.311 1.00 97.44 205 LEU A CA 1
ATOM 1668 C C . LEU A 1 205 ? -1.459 -12.655 9.545 1.00 97.44 205 LEU A C 1
ATOM 1670 O O . LEU A 1 205 ? -0.760 -13.510 10.081 1.00 97.44 205 LEU A O 1
ATOM 1674 N N . ASP A 1 206 ? -1.220 -12.183 8.325 1.00 97.62 206 ASP A N 1
ATOM 1675 C CA . ASP A 1 206 ? -0.152 -12.674 7.449 1.00 97.62 206 ASP A CA 1
ATOM 1676 C C . ASP A 1 206 ? 1.229 -12.139 7.881 1.00 97.62 206 ASP A C 1
ATOM 1678 O O . ASP A 1 206 ? 1.745 -11.160 7.328 1.00 97.62 206 ASP A O 1
ATOM 1682 N N . SER A 1 207 ? 1.782 -12.746 8.937 1.00 94.69 207 SER A N 1
ATOM 1683 C CA . SER A 1 207 ? 3.103 -12.458 9.511 1.00 94.69 207 SER A CA 1
ATOM 1684 C C . SER A 1 207 ? 3.733 -13.739 10.097 1.00 94.69 207 SER A C 1
ATOM 1686 O O . SER A 1 207 ? 3.159 -14.323 11.024 1.00 94.69 207 SER A O 1
ATOM 1688 N N . PRO A 1 208 ? 4.900 -14.192 9.592 1.00 94.31 208 PRO A N 1
ATOM 1689 C CA . PRO A 1 208 ? 5.589 -13.679 8.400 1.00 94.31 208 PRO A CA 1
ATOM 1690 C C . PRO A 1 208 ? 4.717 -13.840 7.140 1.00 94.31 208 PRO A C 1
ATOM 1692 O O . PRO A 1 208 ? 3.801 -14.664 7.147 1.00 94.31 208 PRO A O 1
ATOM 1695 N N . PRO A 1 209 ? 4.964 -13.064 6.071 1.00 96.31 209 PRO A N 1
ATOM 1696 C CA . PRO A 1 209 ? 4.121 -13.120 4.887 1.00 96.31 209 PRO A CA 1
ATOM 1697 C C . PRO A 1 209 ? 4.279 -14.442 4.123 1.00 96.31 209 PRO A C 1
ATOM 1699 O O . PRO A 1 209 ? 5.393 -14.884 3.841 1.00 96.31 209 PRO A O 1
ATOM 1702 N N . GLU A 1 210 ? 3.158 -15.042 3.723 1.00 95.31 210 GLU A N 1
ATOM 1703 C CA . GLU A 1 210 ? 3.131 -16.260 2.892 1.00 95.31 210 GLU A CA 1
ATOM 1704 C C . GLU A 1 210 ? 3.724 -16.023 1.489 1.00 95.31 210 GLU A C 1
ATOM 1706 O O . GLU A 1 210 ? 4.298 -16.917 0.860 1.00 95.31 210 GLU A O 1
ATOM 1711 N N . TRP A 1 211 ? 3.585 -14.801 0.969 1.00 94.62 211 TRP A N 1
ATOM 1712 C CA . TRP A 1 211 ? 4.286 -14.349 -0.231 1.00 94.62 211 TRP A CA 1
ATOM 1713 C C . TRP A 1 211 ? 5.551 -13.577 0.134 1.00 94.62 211 TRP A C 1
ATOM 1715 O O . TRP A 1 211 ? 5.595 -12.827 1.098 1.00 94.62 211 TRP A O 1
ATOM 1725 N N . GLU A 1 212 ? 6.580 -13.680 -0.703 1.00 93.94 212 GLU A N 1
ATOM 1726 C CA . GLU A 1 212 ? 7.784 -12.864 -0.548 1.00 93.94 212 GLU A CA 1
ATOM 1727 C C . GLU A 1 212 ? 7.455 -11.381 -0.808 1.00 93.94 212 GLU A C 1
ATOM 1729 O O . GLU A 1 212 ? 7.134 -11.006 -1.943 1.00 93.94 212 GLU A O 1
ATOM 1734 N N . LEU A 1 213 ? 7.478 -10.566 0.255 1.00 92.94 213 LEU A N 1
ATOM 1735 C CA . LEU A 1 213 ? 7.122 -9.137 0.246 1.00 92.94 213 LEU A CA 1
ATOM 1736 C C . LEU A 1 213 ? 8.194 -8.226 0.878 1.00 92.94 213 LEU A C 1
ATOM 1738 O O . LEU A 1 213 ? 7.958 -7.032 1.034 1.00 92.94 213 LEU A O 1
ATOM 1742 N N . GLU A 1 214 ? 9.373 -8.765 1.215 1.00 91.12 214 GLU A N 1
ATOM 1743 C CA . GLU A 1 214 ? 10.489 -8.013 1.828 1.00 91.12 214 GLU A CA 1
ATOM 1744 C C . GLU A 1 214 ? 10.089 -7.266 3.125 1.00 91.12 214 GLU A C 1
ATOM 1746 O O . GLU A 1 214 ? 10.601 -6.192 3.427 1.00 91.12 214 GLU A O 1
ATOM 1751 N N . THR A 1 215 ? 9.159 -7.826 3.903 1.00 93.81 215 THR A N 1
ATOM 1752 C CA . THR A 1 215 ? 8.623 -7.215 5.128 1.00 93.81 215 THR A CA 1
ATOM 1753 C C . THR A 1 215 ? 8.175 -8.277 6.127 1.00 93.81 215 THR A C 1
ATOM 1755 O O . THR A 1 215 ? 7.828 -9.386 5.737 1.00 93.81 215 THR A O 1
ATOM 1758 N N . GLU A 1 216 ? 8.109 -7.906 7.403 1.00 93.25 216 GLU A N 1
ATOM 1759 C CA . GLU A 1 216 ? 7.436 -8.683 8.458 1.00 93.25 216 GLU A CA 1
ATOM 1760 C C . GLU A 1 216 ? 6.100 -8.047 8.881 1.00 93.25 216 GLU A C 1
ATOM 1762 O O . GLU A 1 216 ? 5.370 -8.590 9.715 1.00 93.25 216 GLU A O 1
ATOM 1767 N N . ARG A 1 217 ? 5.780 -6.866 8.332 1.00 96.38 217 ARG A N 1
ATOM 1768 C CA . ARG A 1 217 ? 4.559 -6.130 8.660 1.00 96.38 217 ARG A CA 1
ATOM 1769 C C . ARG A 1 217 ? 3.352 -6.689 7.914 1.00 96.38 217 ARG A C 1
ATOM 1771 O O . ARG A 1 217 ? 3.464 -7.289 6.844 1.00 96.38 217 ARG A O 1
ATOM 1778 N N . THR A 1 218 ? 2.181 -6.431 8.480 1.00 96.94 218 THR A N 1
ATOM 1779 C CA . THR A 1 218 ? 0.896 -7.023 8.089 1.00 96.94 218 THR A CA 1
ATOM 1780 C C . THR A 1 218 ? 0.022 -6.112 7.230 1.00 96.94 218 THR A C 1
ATOM 1782 O O . THR A 1 218 ? -1.134 -6.443 6.989 1.00 96.94 218 THR A O 1
ATOM 1785 N N . GLY A 1 219 ? 0.524 -4.962 6.778 1.00 97.94 219 GLY A N 1
ATOM 1786 C CA . GLY A 1 219 ? -0.226 -4.044 5.923 1.00 97.94 219 GLY A CA 1
ATOM 1787 C C . GLY A 1 219 ? -0.359 -4.519 4.480 1.00 97.94 219 GLY A C 1
ATOM 1788 O O . GLY A 1 219 ? 0.297 -5.464 4.047 1.00 97.94 219 GLY A O 1
ATOM 1789 N N . CYS A 1 220 ? -1.207 -3.854 3.705 1.00 97.81 220 CYS A N 1
ATOM 1790 C CA . CYS A 1 220 ? -1.535 -4.296 2.347 1.00 97.81 220 CYS A CA 1
ATOM 1791 C C . CYS A 1 220 ? -0.665 -3.685 1.243 1.00 97.81 220 CYS A C 1
ATOM 1793 O O . CYS A 1 220 ? -0.603 -4.261 0.158 1.00 97.81 220 CYS A O 1
ATOM 1795 N N . PHE A 1 221 ? -0.024 -2.541 1.494 1.00 97.44 221 PHE A N 1
ATOM 1796 C CA . PHE A 1 221 ? 0.558 -1.715 0.435 1.00 97.44 221 PHE A CA 1
ATOM 1797 C C . PHE A 1 221 ? 2.039 -1.414 0.668 1.00 97.44 221 PHE A C 1
ATOM 1799 O O . PHE A 1 221 ? 2.463 -1.066 1.772 1.00 97.44 221 PHE A O 1
ATOM 1806 N N . TYR A 1 222 ? 2.822 -1.518 -0.402 1.00 97.31 222 TYR A N 1
ATOM 1807 C CA . TYR A 1 222 ? 4.235 -1.173 -0.454 1.00 97.31 222 TYR A CA 1
ATOM 1808 C C . TYR A 1 222 ? 4.449 0.330 -0.253 1.00 97.31 222 TYR A C 1
ATOM 1810 O O . TYR A 1 222 ? 5.403 0.712 0.424 1.00 97.31 222 TYR A O 1
ATOM 1818 N N . ALA A 1 223 ? 3.568 1.183 -0.796 1.00 95.62 223 ALA A N 1
ATOM 1819 C CA . ALA A 1 223 ? 3.667 2.639 -0.639 1.00 95.62 223 ALA A CA 1
ATOM 1820 C C . ALA A 1 223 ? 3.669 3.088 0.838 1.00 95.62 223 ALA A C 1
ATOM 1822 O O . ALA A 1 223 ? 4.296 4.090 1.177 1.00 95.62 223 ALA A O 1
ATOM 1823 N N . ASP A 1 224 ? 3.050 2.295 1.716 1.00 95.31 224 ASP A N 1
ATOM 1824 C CA . ASP A 1 224 ? 2.988 2.519 3.162 1.00 95.31 224 ASP A CA 1
ATOM 1825 C C . ASP A 1 224 ? 4.057 1.739 3.946 1.00 95.31 224 ASP A C 1
ATOM 1827 O O . ASP A 1 224 ? 3.927 1.538 5.155 1.00 95.31 224 ASP A O 1
ATOM 1831 N N . ASP A 1 225 ? 5.113 1.251 3.282 1.00 95.88 225 ASP A N 1
ATOM 1832 C CA . ASP A 1 225 ? 6.138 0.389 3.893 1.00 95.88 225 ASP A CA 1
ATOM 1833 C C . ASP A 1 225 ? 5.498 -0.823 4.599 1.00 95.88 225 ASP A C 1
ATOM 1835 O O . ASP A 1 225 ? 5.875 -1.218 5.708 1.00 95.88 225 ASP A O 1
ATOM 1839 N N . TRP A 1 226 ? 4.435 -1.361 3.989 1.00 97.38 226 TRP A N 1
ATOM 1840 C CA . TRP A 1 226 ? 3.624 -2.457 4.518 1.00 97.38 226 TRP A CA 1
ATOM 1841 C C . TRP A 1 226 ? 3.044 -2.199 5.915 1.00 97.38 226 TRP A C 1
ATOM 1843 O O . TRP A 1 226 ? 2.688 -3.139 6.627 1.00 97.38 226 TRP A O 1
ATOM 1853 N N . SER A 1 227 ? 2.956 -0.936 6.334 1.00 97.06 227 SER A N 1
ATOM 1854 C CA . SER A 1 227 ? 2.178 -0.523 7.497 1.00 97.06 227 SER A CA 1
ATOM 1855 C C . SER A 1 227 ? 0.700 -0.823 7.242 1.00 97.06 227 SER A C 1
ATOM 1857 O O . SER A 1 227 ? 0.212 -0.560 6.141 1.00 97.06 227 SER A O 1
ATOM 1859 N N . PRO A 1 228 ? -0.048 -1.338 8.233 1.00 97.88 228 PRO A N 1
ATOM 1860 C CA . PRO A 1 228 ? -1.499 -1.392 8.127 1.00 97.88 228 PRO A CA 1
ATOM 1861 C C . PRO A 1 228 ? -2.126 -0.010 7.960 1.00 97.88 228 PRO A C 1
ATOM 1863 O O . PRO A 1 228 ? -3.213 0.090 7.414 1.00 97.88 228 PRO A O 1
ATOM 1866 N N . PHE A 1 229 ? -1.460 1.050 8.412 1.00 97.44 229 PHE A N 1
ATOM 1867 C CA . PHE A 1 229 ? -1.994 2.407 8.411 1.00 97.44 229 PHE A CA 1
ATOM 1868 C C . PHE A 1 229 ? -1.466 3.222 7.238 1.00 97.44 229 PHE A C 1
ATOM 1870 O O . PHE A 1 229 ? -0.248 3.379 7.105 1.00 97.44 229 PHE A O 1
ATOM 1877 N N . ASN A 1 230 ? -2.392 3.801 6.477 1.00 96.31 230 ASN A N 1
ATOM 1878 C CA . ASN A 1 230 ? -2.111 4.800 5.456 1.00 96.31 230 ASN A CA 1
ATOM 1879 C C . ASN A 1 230 ? -2.441 6.193 6.004 1.00 96.31 230 ASN A C 1
ATOM 1881 O O . ASN A 1 230 ? -3.540 6.430 6.514 1.00 96.31 230 ASN A O 1
ATOM 1885 N N . PHE A 1 231 ? -1.485 7.111 5.899 1.00 95.56 231 PHE A N 1
ATOM 1886 C CA . PHE A 1 231 ? -1.608 8.488 6.370 1.00 95.56 231 PHE A CA 1
ATOM 1887 C C . PHE A 1 231 ? -1.506 9.463 5.197 1.00 95.56 231 PHE A C 1
ATOM 1889 O O . PHE A 1 231 ? -0.786 9.220 4.232 1.00 95.56 231 PHE A O 1
ATOM 1896 N N . GLY A 1 232 ? -2.232 10.574 5.286 1.00 93.56 232 GLY A N 1
ATOM 1897 C CA . GLY A 1 232 ? -2.325 11.567 4.223 1.00 93.56 232 GLY A CA 1
ATOM 1898 C C . GLY A 1 232 ? -2.653 12.958 4.750 1.00 93.56 232 GLY A C 1
ATOM 1899 O O . GLY A 1 232 ? -2.757 13.189 5.952 1.00 93.56 232 GLY A O 1
ATOM 1900 N N . LYS A 1 233 ? -2.786 13.925 3.841 1.00 90.81 233 LYS A N 1
ATOM 1901 C CA . LYS A 1 233 ? -2.972 15.340 4.208 1.00 90.81 233 LYS A CA 1
ATOM 1902 C C . LYS A 1 233 ? -4.410 15.695 4.583 1.00 90.81 233 LYS A C 1
ATOM 1904 O O . LYS A 1 233 ? -4.627 16.687 5.274 1.00 90.81 233 LYS A O 1
ATOM 1909 N N . GLU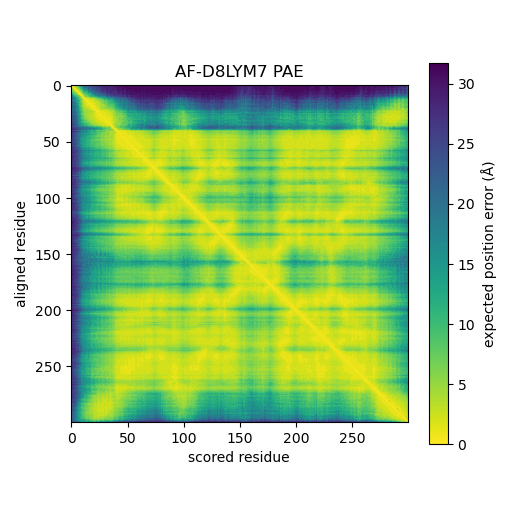 A 1 234 ? -5.381 14.942 4.080 1.00 91.12 234 GLU A N 1
ATOM 1910 C CA . GLU A 1 234 ? -6.798 15.260 4.236 1.00 91.12 234 GLU A CA 1
ATOM 1911 C C . GLU A 1 234 ? -7.330 14.707 5.554 1.00 91.12 234 GLU A C 1
ATOM 1913 O O . GLU A 1 234 ? -7.045 13.574 5.914 1.00 91.12 234 GLU A O 1
ATOM 1918 N N . ASN A 1 235 ? -8.113 15.492 6.290 1.00 91.19 235 ASN A N 1
ATOM 1919 C CA . ASN A 1 235 ? -8.756 15.001 7.503 1.00 91.19 235 ASN A CA 1
ATOM 1920 C C . ASN A 1 235 ? -10.144 14.444 7.159 1.00 91.19 235 ASN A C 1
ATOM 1922 O O . ASN A 1 235 ? -11.054 15.212 6.833 1.00 91.19 235 ASN A O 1
ATOM 1926 N N . PHE A 1 236 ? -10.299 13.122 7.228 1.00 91.62 236 PHE A N 1
ATOM 1927 C CA . PHE A 1 236 ? -11.576 12.449 7.008 1.00 91.62 236 PHE A CA 1
ATOM 1928 C C . PHE A 1 236 ? -12.299 12.179 8.323 1.00 91.62 236 PHE A C 1
ATOM 1930 O O . PHE A 1 236 ? -11.682 11.805 9.315 1.00 91.62 236 PHE A O 1
ATOM 1937 N N . THR A 1 237 ? -13.627 12.311 8.310 1.00 92.62 237 THR A N 1
ATOM 1938 C CA . THR A 1 237 ? -14.509 11.991 9.450 1.00 92.62 237 THR A CA 1
ATOM 1939 C C . THR A 1 237 ? -14.821 10.499 9.569 1.00 92.62 237 THR A C 1
ATOM 1941 O O . THR A 1 237 ? -15.264 10.031 10.618 1.00 92.62 237 THR A O 1
ATOM 1944 N N . THR A 1 238 ? -14.609 9.751 8.490 1.00 95.12 238 THR A N 1
ATOM 1945 C CA . THR A 1 238 ? -14.748 8.298 8.417 1.00 95.12 238 THR A CA 1
ATOM 1946 C C . THR A 1 238 ? -13.615 7.736 7.586 1.00 95.12 238 THR A C 1
ATOM 1948 O O . THR A 1 238 ? -13.298 8.298 6.537 1.00 95.12 238 THR A O 1
ATOM 1951 N N . ILE A 1 239 ? -13.030 6.636 8.045 1.00 96.31 239 ILE A N 1
ATOM 1952 C CA . ILE A 1 239 ? -11.972 5.933 7.326 1.00 96.31 239 ILE A CA 1
ATOM 1953 C C . ILE A 1 239 ? -12.309 4.447 7.190 1.00 96.31 239 ILE A C 1
ATOM 1955 O O . ILE A 1 239 ? -12.815 3.845 8.146 1.00 96.31 239 ILE A O 1
ATOM 1959 N N . PRO A 1 240 ? -11.991 3.823 6.045 1.00 97.25 240 PRO A N 1
ATOM 1960 C CA . PRO A 1 240 ? -12.189 2.400 5.873 1.00 97.25 240 PRO A CA 1
ATOM 1961 C C . PRO A 1 240 ? -11.130 1.621 6.651 1.00 97.25 240 PRO A C 1
ATOM 1963 O O . PRO A 1 240 ? -9.925 1.868 6.537 1.00 97.25 240 PRO A O 1
ATOM 1966 N N . VAL A 1 241 ? -11.592 0.625 7.401 1.00 98.19 241 VAL A N 1
ATOM 1967 C CA . VAL A 1 241 ? -10.771 -0.477 7.897 1.00 98.19 241 VAL A CA 1
ATOM 1968 C C . VAL A 1 241 ? -11.030 -1.681 7.001 1.00 98.19 241 VAL A C 1
ATOM 1970 O O . VAL A 1 241 ? -12.161 -2.154 6.892 1.00 98.19 241 VAL A O 1
ATOM 1973 N N . GLU A 1 242 ? -9.989 -2.162 6.335 1.00 98.31 242 GLU A N 1
ATOM 1974 C CA . GLU A 1 242 ? -10.036 -3.210 5.324 1.00 98.31 242 GLU A CA 1
ATOM 1975 C C . GLU A 1 242 ? -9.297 -4.468 5.789 1.00 98.31 242 GLU A C 1
ATOM 1977 O O . GLU A 1 242 ? -8.272 -4.405 6.472 1.00 98.31 242 GLU A O 1
ATOM 1982 N N . VAL A 1 243 ? -9.789 -5.626 5.356 1.00 98.44 243 VAL A N 1
ATOM 1983 C CA . VAL A 1 243 ? -9.042 -6.884 5.400 1.00 98.44 243 VAL A CA 1
ATOM 1984 C C . VAL A 1 243 ? -8.949 -7.483 4.003 1.00 98.44 243 VAL A C 1
ATOM 1986 O O . VAL A 1 243 ? -9.954 -7.636 3.299 1.00 98.44 243 VAL A O 1
ATOM 1989 N N . ARG A 1 244 ? -7.725 -7.827 3.600 1.00 98.00 244 ARG A N 1
ATOM 1990 C CA . ARG A 1 244 ? -7.404 -8.403 2.290 1.00 98.00 244 ARG A CA 1
ATOM 1991 C C . ARG A 1 244 ? -6.715 -9.742 2.453 1.00 98.00 244 ARG A C 1
ATOM 1993 O O . ARG A 1 244 ? -5.931 -9.934 3.378 1.00 98.00 244 ARG A O 1
ATOM 2000 N N . TYR A 1 245 ? -6.978 -10.657 1.531 1.00 97.94 245 TYR A N 1
ATOM 2001 C CA . TYR A 1 245 ? -6.262 -11.924 1.493 1.00 97.94 245 TYR A CA 1
ATOM 2002 C C . TYR A 1 245 ? -4.844 -11.718 0.973 1.00 97.94 245 TYR A C 1
ATOM 2004 O O . TYR A 1 245 ? -4.655 -10.942 0.042 1.00 97.94 245 TYR A O 1
ATOM 2012 N N . TYR A 1 246 ? -3.853 -12.433 1.507 1.00 97.44 246 TYR A N 1
ATOM 2013 C CA . TYR A 1 246 ? -2.459 -12.287 1.073 1.00 97.44 246 TYR A CA 1
ATOM 2014 C C . TYR A 1 246 ? -2.268 -12.546 -0.426 1.00 97.44 246 TYR A C 1
ATOM 2016 O O . TYR A 1 246 ? -1.357 -11.982 -1.026 1.00 97.44 246 TYR A O 1
ATOM 2024 N N . GLN A 1 247 ? -3.147 -13.358 -1.033 1.00 97.25 247 GLN A N 1
ATOM 2025 C CA . GLN A 1 247 ? -3.119 -13.641 -2.465 1.00 97.25 247 GLN A CA 1
ATOM 2026 C C . GLN A 1 247 ? -3.828 -12.593 -3.334 1.00 97.25 247 GLN A C 1
ATOM 2028 O O . GLN A 1 247 ? -3.903 -12.787 -4.546 1.00 97.25 247 GLN A O 1
ATOM 2033 N N . ASP A 1 248 ? -4.377 -11.516 -2.766 1.00 97.56 248 ASP A N 1
ATOM 2034 C CA . ASP A 1 248 ? -5.040 -10.470 -3.547 1.00 97.56 248 ASP A CA 1
ATOM 2035 C C . ASP A 1 248 ? -4.068 -9.915 -4.603 1.00 97.56 248 ASP A C 1
ATOM 2037 O O . ASP A 1 248 ? -2.933 -9.510 -4.326 1.00 97.56 248 ASP A O 1
ATOM 2041 N N . SER A 1 249 ? -4.533 -9.887 -5.848 1.00 96.69 249 SER A N 1
ATOM 2042 C CA . SER A 1 249 ? -3.817 -9.295 -6.974 1.00 96.69 249 SER A CA 1
ATOM 2043 C C . SER A 1 249 ? -3.389 -7.840 -6.745 1.00 96.69 249 SER A C 1
ATOM 2045 O O . SER A 1 249 ? -2.370 -7.427 -7.295 1.00 96.69 249 SER A O 1
ATOM 2047 N N . MET A 1 250 ? -4.101 -7.084 -5.902 1.00 96.12 250 MET A N 1
ATOM 2048 C CA . MET A 1 250 ? -3.713 -5.735 -5.486 1.00 96.12 250 MET A CA 1
ATOM 2049 C C . MET A 1 250 ? -2.404 -5.739 -4.685 1.00 96.12 250 MET A C 1
ATOM 2051 O O . MET A 1 250 ? -1.527 -4.923 -4.949 1.00 96.12 250 MET A O 1
ATOM 2055 N N . ILE A 1 251 ? -2.221 -6.692 -3.764 1.00 97.56 251 ILE A N 1
ATOM 2056 C CA . ILE A 1 251 ? -0.971 -6.850 -2.999 1.00 97.56 251 ILE A CA 1
ATOM 2057 C C . ILE A 1 251 ? 0.173 -7.249 -3.940 1.00 97.56 251 ILE A C 1
ATOM 2059 O O . ILE A 1 251 ? 1.295 -6.750 -3.825 1.00 97.56 251 ILE A O 1
ATOM 2063 N N . ALA A 1 252 ? -0.106 -8.117 -4.920 1.00 97.38 252 ALA A N 1
ATOM 2064 C CA . ALA A 1 252 ? 0.873 -8.474 -5.944 1.00 97.38 252 ALA A CA 1
ATOM 2065 C C . ALA A 1 252 ? 1.283 -7.270 -6.807 1.00 97.38 252 ALA A C 1
ATOM 2067 O O . ALA A 1 252 ? 2.474 -7.099 -7.074 1.00 97.38 252 ALA A O 1
ATOM 2068 N N . ALA A 1 253 ? 0.326 -6.447 -7.241 1.00 97.44 253 ALA A N 1
ATOM 2069 C CA . ALA A 1 253 ? 0.587 -5.231 -8.007 1.00 97.44 253 ALA A CA 1
ATOM 2070 C C . ALA A 1 253 ? 1.387 -4.212 -7.193 1.00 97.44 253 ALA A C 1
ATOM 2072 O O . ALA A 1 253 ? 2.405 -3.721 -7.673 1.00 97.44 253 ALA A O 1
ATOM 2073 N N . SER A 1 254 ? 0.998 -3.987 -5.939 1.00 97.44 254 SER A N 1
ATOM 2074 C CA . SER A 1 254 ? 1.697 -3.094 -5.018 1.00 97.44 254 SER A CA 1
ATOM 2075 C C . SER A 1 254 ? 3.171 -3.486 -4.845 1.00 97.44 254 SER A C 1
ATOM 2077 O O . SER A 1 254 ? 4.066 -2.661 -5.029 1.00 97.44 254 SER A O 1
ATOM 2079 N N . TYR A 1 255 ? 3.453 -4.775 -4.609 1.00 97.44 255 TYR A N 1
ATOM 2080 C CA . TYR A 1 255 ? 4.829 -5.278 -4.508 1.00 97.44 255 TYR A CA 1
ATOM 2081 C C . TYR A 1 255 ? 5.612 -5.123 -5.820 1.00 97.44 255 TYR A C 1
ATOM 2083 O O . TYR A 1 255 ? 6.718 -4.584 -5.832 1.00 97.44 255 TYR A O 1
ATOM 2091 N N . THR A 1 256 ? 5.045 -5.596 -6.934 1.00 96.06 256 THR A N 1
ATOM 2092 C CA . THR A 1 256 ? 5.747 -5.640 -8.231 1.00 96.06 256 THR A CA 1
ATOM 2093 C C . THR A 1 256 ? 5.989 -4.259 -8.829 1.00 96.06 256 THR A C 1
ATOM 2095 O O . THR A 1 256 ? 7.007 -4.050 -9.482 1.00 96.06 256 THR A O 1
ATOM 2098 N N . THR A 1 257 ? 5.106 -3.301 -8.557 1.00 96.12 257 THR A N 1
ATOM 2099 C CA . THR A 1 257 ? 5.252 -1.903 -8.986 1.00 96.12 257 THR A CA 1
ATOM 2100 C C . THR A 1 257 ? 5.925 -1.016 -7.939 1.00 96.12 257 THR A C 1
ATOM 2102 O O . THR A 1 257 ? 6.021 0.197 -8.131 1.00 96.12 257 THR A O 1
ATOM 2105 N N . ARG A 1 258 ? 6.391 -1.600 -6.822 1.00 95.25 258 ARG A N 1
ATOM 2106 C CA . ARG A 1 258 ? 7.038 -0.884 -5.709 1.00 95.25 258 ARG A CA 1
ATOM 2107 C C . ARG A 1 258 ? 6.198 0.305 -5.213 1.00 95.25 258 ARG A C 1
ATOM 2109 O O . ARG A 1 258 ? 6.728 1.372 -4.914 1.00 95.25 258 ARG A O 1
ATOM 2116 N N . GLY A 1 259 ? 4.882 0.112 -5.144 1.00 95.69 259 GLY A N 1
ATOM 2117 C CA . GLY A 1 259 ? 3.908 1.078 -4.639 1.00 95.69 259 GLY A CA 1
ATOM 2118 C C . GLY A 1 259 ? 3.362 2.082 -5.656 1.00 95.69 259 GLY A C 1
ATOM 2119 O O . GLY A 1 259 ? 2.419 2.797 -5.334 1.00 95.69 259 GLY A O 1
ATOM 2120 N N . CYS A 1 260 ? 3.873 2.123 -6.891 1.00 96.00 260 CYS A N 1
ATOM 2121 C CA . CYS A 1 260 ? 3.338 3.021 -7.923 1.00 96.00 260 CYS A CA 1
ATOM 2122 C C . CYS A 1 260 ? 1.839 2.779 -8.181 1.00 96.00 260 CYS A C 1
ATOM 2124 O O . CYS A 1 260 ? 1.065 3.725 -8.326 1.00 96.00 260 CYS A O 1
ATOM 2126 N N . SER A 1 261 ? 1.396 1.516 -8.172 1.00 96.31 261 SER A N 1
ATOM 2127 C CA . SER A 1 261 ? -0.017 1.184 -8.385 1.00 96.31 261 SER A CA 1
ATOM 2128 C C . SER A 1 261 ? -0.959 1.622 -7.259 1.00 96.31 261 SER A C 1
ATOM 2130 O O . SER A 1 261 ? -2.177 1.624 -7.453 1.00 96.31 261 SER A O 1
ATOM 2132 N N . ASP A 1 262 ? -0.414 1.949 -6.086 1.00 95.38 262 ASP A N 1
ATOM 2133 C CA . ASP A 1 262 ? -1.192 2.245 -4.881 1.00 95.38 262 ASP A CA 1
ATOM 2134 C C . ASP A 1 262 ? -1.720 3.685 -4.902 1.00 95.38 262 ASP A C 1
ATOM 2136 O O . ASP A 1 262 ? -2.799 3.962 -4.380 1.00 95.38 262 ASP A O 1
ATOM 2140 N N . THR A 1 263 ? -0.977 4.597 -5.538 1.00 90.62 263 THR A N 1
ATOM 2141 C CA . THR A 1 263 ? -1.279 6.035 -5.574 1.00 90.62 263 THR A CA 1
ATOM 2142 C C . THR A 1 263 ? -1.948 6.480 -6.869 1.00 90.62 263 THR A C 1
ATOM 2144 O O . THR A 1 263 ? -2.682 7.467 -6.882 1.00 90.62 263 THR A O 1
ATOM 2147 N N . GLU A 1 264 ? -1.702 5.765 -7.964 1.00 93.25 264 GLU A N 1
ATOM 2148 C CA . GLU A 1 264 ? -2.150 6.156 -9.297 1.00 93.25 264 GLU A CA 1
ATOM 2149 C C . GLU A 1 264 ? -3.519 5.560 -9.649 1.00 93.25 264 GLU A C 1
ATOM 2151 O O . GLU A 1 264 ? -3.894 4.468 -9.214 1.00 93.25 264 GLU A O 1
ATOM 2156 N N . LEU A 1 265 ? -4.280 6.277 -10.482 1.00 91.94 265 LEU A N 1
ATOM 2157 C CA . LEU A 1 265 ? -5.613 5.859 -10.945 1.00 91.94 265 LEU A CA 1
ATOM 2158 C C . LEU A 1 265 ? -5.719 5.722 -12.471 1.00 91.94 265 LEU A C 1
ATOM 2160 O O . LEU A 1 265 ? -6.782 5.357 -12.973 1.00 91.94 265 LEU A O 1
ATOM 2164 N N . THR A 1 266 ? -4.649 6.001 -13.207 1.00 92.88 266 THR A N 1
ATOM 2165 C CA . THR A 1 266 ? -4.596 5.997 -14.679 1.00 92.88 266 THR A CA 1
ATOM 2166 C C . THR A 1 266 ? -3.458 5.098 -15.176 1.00 92.88 266 THR A C 1
ATOM 2168 O O . THR A 1 266 ? -2.822 4.407 -14.378 1.00 92.88 266 THR A O 1
ATOM 2171 N N . ASP A 1 267 ? -3.195 5.068 -16.490 1.00 92.06 267 ASP A N 1
ATOM 2172 C CA . ASP A 1 267 ? -1.964 4.466 -17.034 1.00 92.06 267 ASP A CA 1
ATOM 2173 C C . ASP A 1 267 ? -0.726 5.279 -16.624 1.00 92.06 267 ASP A C 1
ATOM 2175 O O . ASP A 1 267 ? -0.288 6.193 -17.327 1.00 92.06 267 ASP A O 1
ATOM 2179 N N . ALA A 1 268 ? -0.168 4.946 -15.464 1.00 92.81 268 ALA A N 1
ATOM 2180 C CA . ALA A 1 268 ? 1.020 5.581 -14.908 1.00 92.81 268 ALA A CA 1
ATOM 2181 C C . ALA A 1 268 ? 2.317 4.846 -15.278 1.00 92.81 268 ALA A C 1
ATOM 2183 O O . ALA A 1 268 ? 3.397 5.222 -14.824 1.00 92.81 268 ALA A O 1
ATOM 2184 N N . GLN A 1 269 ? 2.233 3.815 -16.129 1.00 93.25 269 GLN A N 1
ATOM 2185 C CA . GLN A 1 269 ? 3.376 3.005 -16.557 1.00 93.25 269 GLN A CA 1
ATOM 2186 C C . GLN A 1 269 ? 4.154 2.399 -15.378 1.00 93.25 269 GLN A C 1
ATOM 2188 O O . GLN A 1 269 ? 5.388 2.347 -15.383 1.00 93.25 269 GLN A O 1
ATOM 2193 N N . CYS A 1 270 ? 3.432 1.942 -14.355 1.00 94.38 270 CYS A N 1
ATOM 2194 C CA . CYS A 1 270 ? 4.011 1.493 -13.093 1.00 94.38 270 CYS A CA 1
ATOM 2195 C C . CYS A 1 270 ? 4.913 0.250 -13.198 1.00 94.38 270 CYS A C 1
ATOM 2197 O O . CYS A 1 270 ? 5.661 -0.038 -12.265 1.00 94.38 270 CYS A O 1
ATOM 2199 N N . MET A 1 271 ? 4.906 -0.470 -14.328 1.00 92.69 271 MET A N 1
ATOM 2200 C CA . MET A 1 271 ? 5.858 -1.562 -14.591 1.00 92.69 271 MET A CA 1
ATOM 2201 C C . MET A 1 271 ? 7.200 -1.066 -15.166 1.00 92.69 271 MET A C 1
ATOM 2203 O O . MET A 1 271 ? 8.098 -1.866 -15.438 1.00 92.69 271 MET A O 1
ATOM 2207 N N . GLY A 1 272 ? 7.354 0.247 -15.363 1.00 89.12 272 GLY A N 1
ATOM 2208 C CA . GLY A 1 272 ? 8.575 0.884 -15.847 1.00 89.12 272 GLY A CA 1
ATOM 2209 C C . GLY A 1 272 ? 8.738 0.845 -17.369 1.00 89.12 272 GLY A C 1
ATOM 2210 O O . GLY A 1 272 ? 7.790 0.621 -18.126 1.00 89.12 272 GLY A O 1
ATOM 2211 N N . LEU A 1 273 ? 9.966 1.097 -17.828 1.00 86.94 273 LEU A N 1
ATOM 2212 C CA . LEU A 1 273 ? 10.307 1.211 -19.250 1.00 86.94 273 LEU A CA 1
ATOM 2213 C C . LEU A 1 273 ? 10.313 -0.145 -19.965 1.00 86.94 273 LEU A C 1
ATOM 2215 O O . LEU A 1 273 ? 10.704 -1.166 -19.402 1.00 86.94 273 LEU A O 1
ATOM 2219 N N . THR A 1 274 ? 9.949 -0.150 -21.248 1.00 85.38 274 THR A N 1
ATOM 2220 C CA . THR A 1 274 ? 10.132 -1.325 -22.117 1.00 85.38 274 THR A CA 1
ATOM 2221 C C . THR A 1 274 ? 11.607 -1.583 -22.435 1.00 85.38 274 THR A C 1
ATOM 2223 O O . THR A 1 274 ? 12.407 -0.641 -22.410 1.00 85.38 274 THR A O 1
ATOM 2226 N N . PRO A 1 275 ? 11.982 -2.813 -22.849 1.00 80.75 275 PRO A N 1
ATOM 2227 C CA . PRO A 1 275 ? 13.340 -3.109 -23.312 1.00 80.75 275 PRO A CA 1
ATOM 2228 C C . PRO A 1 275 ? 13.841 -2.126 -24.379 1.00 80.75 275 PRO A C 1
ATOM 2230 O O . PRO A 1 275 ? 14.995 -1.695 -24.367 1.00 80.75 275 PRO A O 1
ATOM 2233 N N . LYS A 1 276 ? 12.956 -1.735 -25.305 1.00 82.00 276 LYS A N 1
ATOM 2234 C CA . LYS A 1 276 ? 13.275 -0.816 -26.401 1.00 82.00 276 LYS A CA 1
ATOM 2235 C C . LYS A 1 276 ? 13.517 0.608 -25.905 1.00 82.00 276 LYS A C 1
ATOM 2237 O O . LYS A 1 276 ? 14.437 1.276 -26.375 1.00 82.00 276 LYS A O 1
ATOM 2242 N N . GLU A 1 277 ? 12.716 1.078 -24.956 1.00 85.06 277 GLU A N 1
ATOM 2243 C CA . GLU A 1 277 ? 12.876 2.407 -24.359 1.00 85.06 277 GLU A CA 1
ATOM 2244 C C . GLU A 1 277 ? 14.100 2.475 -23.458 1.00 85.06 277 GLU A C 1
ATOM 2246 O O . GLU A 1 277 ? 14.897 3.400 -23.605 1.00 85.06 277 GLU A O 1
ATOM 2251 N N . ALA A 1 278 ? 14.297 1.469 -22.607 1.00 85.00 278 ALA A N 1
ATOM 2252 C CA . ALA A 1 278 ? 15.480 1.333 -21.768 1.00 85.00 278 ALA A CA 1
ATOM 2253 C C . ALA A 1 278 ? 16.756 1.302 -22.626 1.00 85.00 278 ALA A C 1
ATOM 2255 O O . ALA A 1 278 ? 17.709 2.031 -22.352 1.00 85.00 278 ALA A O 1
ATOM 2256 N N . SER A 1 279 ? 16.740 0.568 -23.747 1.00 84.81 279 SER A N 1
ATOM 2257 C CA . SER A 1 279 ? 17.847 0.558 -24.706 1.00 84.81 279 SER A CA 1
ATOM 2258 C C . SER A 1 279 ? 18.077 1.923 -25.356 1.00 84.81 279 SER A C 1
ATOM 2260 O O . SER A 1 279 ? 19.214 2.386 -25.427 1.00 84.81 279 SER A O 1
ATOM 2262 N N . ARG A 1 280 ? 17.018 2.621 -25.784 1.00 86.50 280 ARG A N 1
ATOM 2263 C CA . ARG A 1 280 ? 17.136 3.959 -26.386 1.00 86.50 280 ARG A CA 1
ATOM 2264 C C . ARG A 1 280 ? 17.709 4.981 -25.403 1.00 86.50 280 ARG A C 1
ATOM 2266 O O . ARG A 1 280 ? 18.588 5.753 -25.784 1.00 86.50 280 ARG A O 1
ATOM 2273 N N . VAL A 1 281 ? 17.224 4.976 -24.163 1.00 86.06 281 VAL A N 1
ATOM 2274 C CA . VAL A 1 281 ? 17.725 5.823 -23.070 1.00 86.06 281 VAL A CA 1
ATOM 2275 C C . VAL A 1 281 ? 19.183 5.483 -22.770 1.00 86.06 281 VAL A C 1
ATOM 2277 O O . VAL A 1 281 ? 20.030 6.375 -22.726 1.00 86.06 281 VAL A O 1
ATOM 2280 N N . GLY A 1 282 ? 19.487 4.191 -22.658 1.00 86.44 282 GLY A N 1
ATOM 2281 C CA . GLY A 1 282 ? 20.826 3.686 -22.399 1.00 86.44 282 GLY A CA 1
ATOM 2282 C C . GLY A 1 282 ? 21.838 4.116 -23.457 1.00 86.44 282 GLY A C 1
ATOM 2283 O O . GLY A 1 282 ? 22.850 4.734 -23.136 1.00 86.44 282 GLY A O 1
ATOM 2284 N N . ILE A 1 283 ? 21.518 3.887 -24.733 1.00 88.56 283 ILE A N 1
ATOM 2285 C CA . ILE A 1 283 ? 22.332 4.304 -25.880 1.00 88.56 283 ILE A CA 1
ATOM 2286 C C . ILE A 1 283 ? 22.544 5.824 -25.879 1.00 88.56 283 ILE A C 1
ATOM 2288 O O . ILE A 1 283 ? 23.673 6.284 -26.054 1.00 88.56 283 ILE A O 1
ATOM 2292 N N . ALA A 1 284 ? 21.482 6.609 -25.673 1.00 89.88 284 ALA A N 1
ATOM 2293 C CA . ALA A 1 284 ? 21.569 8.067 -25.680 1.00 89.88 284 ALA A CA 1
ATOM 2294 C C . ALA A 1 284 ? 22.504 8.590 -24.580 1.00 89.88 284 ALA A C 1
ATOM 2296 O O . ALA A 1 284 ? 23.393 9.394 -24.868 1.00 89.88 284 ALA A O 1
ATOM 2297 N N . PHE A 1 285 ? 22.357 8.106 -23.343 1.00 90.12 285 PHE A N 1
ATOM 2298 C CA . PHE A 1 285 ? 23.223 8.515 -22.239 1.00 90.12 285 PHE A CA 1
ATOM 2299 C C . PHE A 1 285 ? 24.660 8.025 -22.401 1.00 90.12 285 PHE A C 1
ATOM 2301 O O . PHE A 1 285 ? 25.588 8.789 -22.127 1.00 90.12 285 PHE A O 1
ATOM 2308 N N . SER A 1 286 ? 24.866 6.812 -22.921 1.00 90.81 286 SER A N 1
ATOM 2309 C CA . SER A 1 286 ? 26.209 6.317 -23.216 1.00 90.81 286 SER A CA 1
ATOM 2310 C C . SER A 1 286 ? 26.916 7.164 -24.277 1.00 90.81 286 SER A C 1
ATOM 2312 O O . SER A 1 286 ? 28.071 7.539 -24.078 1.00 90.81 286 SER A O 1
ATOM 2314 N N . PHE A 1 287 ? 26.235 7.530 -25.370 1.00 91.75 287 PHE A N 1
ATOM 2315 C CA . PHE A 1 287 ? 26.814 8.408 -26.392 1.00 91.75 287 PHE A CA 1
ATOM 2316 C C . PHE A 1 287 ? 27.071 9.823 -25.876 1.00 91.75 287 PHE A C 1
ATOM 2318 O O . PHE A 1 287 ? 28.116 10.391 -26.188 1.00 91.75 287 PHE A O 1
ATOM 2325 N N . LEU A 1 288 ? 26.164 10.385 -25.071 1.00 90.75 288 LEU A N 1
ATOM 2326 C CA . LEU A 1 288 ? 26.356 11.712 -24.485 1.00 90.75 288 LEU A CA 1
ATOM 2327 C C . LEU A 1 288 ? 27.566 11.726 -23.540 1.00 90.75 288 LEU A C 1
ATOM 2329 O O . LEU A 1 288 ? 28.425 12.599 -23.649 1.00 90.75 288 LEU A O 1
ATOM 2333 N N . GLY A 1 289 ? 27.665 10.730 -22.653 1.00 89.38 289 GLY A N 1
ATOM 2334 C CA . GLY A 1 289 ? 28.789 10.582 -21.730 1.00 89.38 289 GLY A CA 1
ATOM 2335 C C . GLY A 1 289 ? 30.120 10.399 -22.461 1.00 89.38 289 GLY A C 1
ATOM 2336 O O . GLY A 1 289 ? 31.094 11.087 -22.152 1.00 89.38 289 GLY A O 1
ATOM 2337 N N . LEU A 1 290 ? 30.154 9.540 -23.485 1.00 90.50 290 LEU A N 1
ATOM 2338 C CA . LEU A 1 290 ? 31.351 9.319 -24.297 1.00 90.50 290 LEU A CA 1
ATOM 2339 C C . LEU A 1 290 ? 31.747 10.574 -25.091 1.00 90.50 290 LEU A C 1
ATOM 2341 O O . LEU A 1 290 ? 32.923 10.922 -25.140 1.00 90.50 290 LEU A O 1
ATOM 2345 N N . GLY A 1 291 ? 30.775 11.281 -25.675 1.00 88.75 291 GLY A N 1
ATOM 2346 C CA . GLY A 1 291 ? 31.009 12.516 -26.423 1.00 88.75 291 GLY A CA 1
ATOM 2347 C C . GLY A 1 291 ? 31.604 13.625 -25.556 1.00 88.75 291 GLY A C 1
ATOM 2348 O O . GLY A 1 291 ? 32.562 14.276 -25.969 1.00 88.75 291 GLY A O 1
ATOM 2349 N N . ILE A 1 292 ? 31.095 13.794 -24.331 1.00 88.00 292 ILE A N 1
ATOM 2350 C CA . ILE A 1 292 ? 31.646 14.748 -23.358 1.00 88.00 292 ILE A CA 1
ATOM 2351 C C . ILE A 1 292 ? 33.078 14.353 -22.969 1.00 88.00 292 ILE A C 1
ATOM 2353 O O . ILE A 1 292 ? 33.955 15.212 -22.969 1.00 88.00 292 ILE A O 1
ATOM 2357 N N . LEU A 1 293 ? 33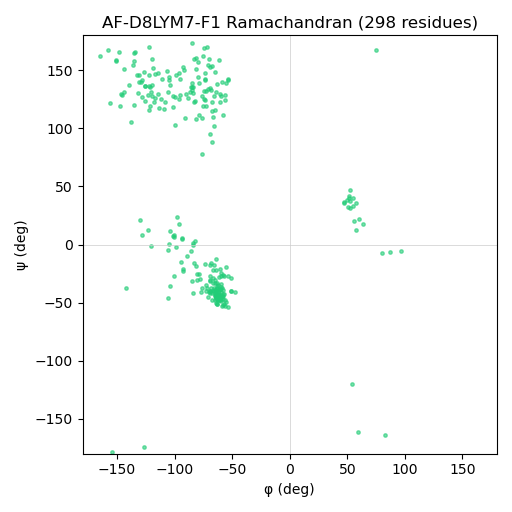.349 13.070 -22.695 1.00 86.94 293 LEU A N 1
ATOM 2358 C CA . LEU A 1 293 ? 34.706 12.596 -22.378 1.00 86.94 293 LEU A CA 1
ATOM 2359 C C . LEU A 1 293 ? 35.697 12.853 -23.513 1.00 86.94 293 LEU A C 1
ATOM 2361 O O . LEU A 1 293 ? 36.783 13.368 -23.268 1.00 86.94 293 LEU A O 1
ATOM 2365 N N . VAL A 1 294 ? 35.323 12.522 -24.749 1.00 87.56 294 VAL A N 1
ATOM 2366 C CA . VAL A 1 294 ? 36.175 12.748 -25.924 1.00 87.56 294 VAL A CA 1
ATOM 2367 C C . VAL A 1 294 ? 36.437 14.239 -26.120 1.00 87.56 294 VAL A C 1
ATOM 2369 O O . VAL A 1 294 ? 37.578 14.626 -26.356 1.00 87.56 294 VAL A O 1
ATOM 2372 N N . PHE A 1 295 ? 35.417 15.088 -25.975 1.00 86.56 295 PHE A N 1
ATOM 2373 C CA . PHE A 1 295 ? 35.588 16.536 -26.065 1.00 86.56 295 PHE A CA 1
ATOM 2374 C C . PHE A 1 295 ? 36.547 17.072 -24.994 1.00 86.56 295 PHE A C 1
ATOM 2376 O O . PHE A 1 295 ? 37.434 17.855 -25.321 1.00 86.56 295 PHE A O 1
ATOM 2383 N N . LEU A 1 296 ? 36.419 16.618 -23.743 1.00 84.44 296 LEU A N 1
ATOM 2384 C CA . LEU A 1 296 ? 37.325 17.011 -22.660 1.00 84.44 296 LEU A CA 1
ATOM 2385 C C . LEU A 1 296 ? 38.774 16.598 -22.950 1.00 84.44 296 LEU A C 1
ATOM 2387 O O . LEU A 1 296 ? 39.671 17.409 -22.768 1.00 84.44 296 LEU A O 1
ATOM 2391 N N . ILE A 1 297 ? 38.996 15.391 -23.481 1.00 82.38 297 ILE A N 1
ATOM 2392 C CA . ILE A 1 297 ? 40.334 14.908 -23.866 1.00 82.38 297 ILE A CA 1
ATOM 2393 C C . ILE A 1 297 ? 40.938 15.727 -25.020 1.00 82.38 297 ILE A C 1
ATOM 2395 O O . ILE A 1 297 ? 42.152 15.866 -25.090 1.00 82.38 297 ILE A O 1
ATOM 2399 N N . ILE A 1 298 ? 40.117 16.232 -25.947 1.00 82.31 298 ILE A N 1
ATOM 2400 C CA . ILE A 1 298 ? 40.587 17.028 -27.096 1.00 82.31 298 ILE A CA 1
ATOM 2401 C C . ILE A 1 298 ? 40.914 18.477 -26.696 1.00 82.31 298 ILE A C 1
ATOM 2403 O O . ILE A 1 298 ? 41.738 19.115 -27.351 1.00 82.31 298 ILE A O 1
ATOM 2407 N N . VAL A 1 299 ? 40.228 19.020 -25.686 1.00 75.19 299 VAL A N 1
ATOM 2408 C CA . VAL A 1 299 ? 40.334 20.432 -25.279 1.00 75.19 299 VAL A CA 1
ATOM 2409 C C . VAL A 1 299 ? 41.376 20.669 -24.172 1.00 75.19 299 VAL A C 1
ATOM 2411 O O . VAL A 1 299 ? 41.866 21.797 -24.068 1.00 75.19 299 VAL A O 1
ATOM 2414 N N . ASP A 1 300 ? 41.724 19.648 -23.380 1.00 58.12 300 ASP A N 1
ATOM 2415 C CA . ASP A 1 300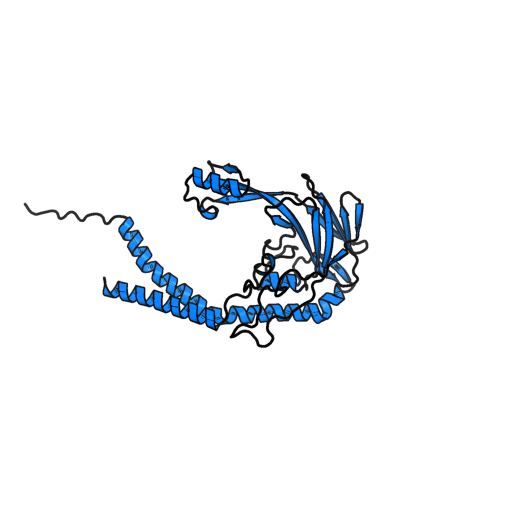 ? 42.872 19.654 -22.446 1.00 58.12 300 ASP A CA 1
ATOM 2416 C C . ASP A 1 300 ? 44.230 19.506 -23.166 1.00 58.12 300 ASP A C 1
ATOM 2418 O O . ASP A 1 300 ? 45.204 20.163 -22.716 1.00 58.12 300 ASP A O 1
#

Solvent-accessible surface area (backbone atoms only — not comparable to full-atom values): 16089 Å² total; per-residue (Å²): 144,81,83,83,78,77,79,76,81,79,52,72,66,57,57,51,53,52,50,50,65,60,46,49,27,53,49,30,36,50,54,9,51,47,28,50,71,48,30,55,48,29,52,49,36,42,51,56,34,36,58,43,33,52,46,17,77,72,43,44,54,66,74,61,49,95,69,61,45,35,40,31,47,93,87,45,80,40,76,40,43,83,44,56,78,72,70,49,44,48,42,51,39,11,29,77,43,75,55,76,77,47,57,93,80,39,58,64,75,71,84,45,72,35,35,34,37,78,40,77,59,51,97,55,72,42,59,39,33,33,24,46,80,94,41,81,51,45,80,50,70,49,58,41,59,48,83,45,75,39,46,42,76,80,60,67,24,85,81,37,65,70,49,42,42,58,51,20,48,78,56,73,26,50,66,38,82,89,78,51,30,25,39,28,62,27,19,42,53,34,34,30,40,21,25,42,64,47,99,83,69,48,67,38,60,26,58,70,48,92,56,97,71,94,59,67,54,38,18,50,34,44,71,45,74,22,36,37,57,39,69,36,84,60,83,54,67,57,28,45,42,35,44,34,52,68,51,38,44,56,39,38,20,10,56,57,27,70,14,46,24,71,79,51,50,41,79,68,46,28,57,60,60,40,34,62,53,23,37,52,52,9,52,52,29,32,51,52,12,50,51,50,49,53,51,52,66,73,73,108

Mean predicted aligned error: 8.04 Å

Organism: Blastocystis hominis (NCBI:txid12968)

Sequence (300 aa):
MSLFRKRNPKSKFYYLVVVILFALPVGLLIVGAISLTDANHRSSMISIYNKRAKVWNKHGLEDFKNLMFVLVKDGERHLMEVNTTKKGEFYPVRDSCKREGDPAEGCIETDSFYYSREVYTTDEPIEIQIYHEDRLIVNDTLLPTTQRTLSVRQMNCDHNTKDCIRECDTYNGTWNSKSEVCVYLEYLQSACYRLSLTADNKAYLDSPPEWELETERTGCFYADDWSPFNFGKENFTTIPVEVRYYQDSMIAASYTTRGCSDTELTDAQCMGLTPKEASRVGIAFSFLGLGILVFLIIVD

Radius of gyration: 26.06 Å; Cα contacts (8 Å, |Δi|>4): 565; chains: 1; bounding box: 87×67×50 Å

Secondary structure (DSSP, 8-state):
-----------HHHHHHHHHHHHHHHHHHHHHHHHHHGGGHHHHHHHHHHHHHHHIIIIIHHHHTT--EEEEETTEEEEPEEE----STTTTTTS---STTS-TT-SPP----EEEEEEE--SS-EEEEEEETTEEEEEEEE-SEEEEEEETTTTT-TT-HHHHHHHHHTTT-EEETTTTEEEEEEEEEEEEEEEEE-TT--EEE--S-SS--S-S--BS-TTTTT-SEEEESS--SEEEEEEEETT-HHHHHHHHTTTHHHH--S---TT---HHHHHHHHHHHHHHHHHHHHHHHHH-

Foldseek 3Di:
DDDDPDDDDDDPVVVVVVCCLQVQLVVLLVLLVCLLVCQCLLQVLLVLLQVLQVVCAPPVVVLPPPWWKWKAWPNDTDTWDKDFDAFFPPPQQLAPQPDPQGDPVGHDDHIDIWTKDKDFDDCDKIWMWMDGPNDTADTDIDHFKDKDKDACVNLVQVLPPVSLCV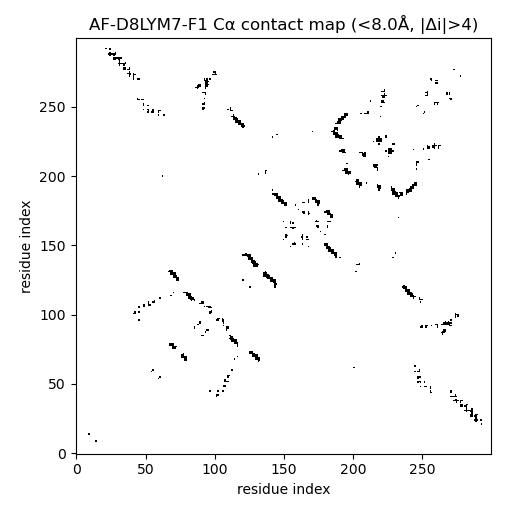SLVVLVWDADPVVRITIHMWGWAEFEFEWEADPVRGIHGQAVHPDPQVDRAGDQALVVVRHRTDTHSDRDRIHMYIYDYSSGSNSSSRRSLSRPSVPDRHNPNSSDDHSVRSNVSSVVSNVVSVVSVVVVVVVD

pLDDT: mean 90.43, std 10.82, range [33.09, 98.62]

Nearest PDB structures (foldseek):
  6y0d-assembly1_A  TM=6.433E-01  e=1.201E-09  Trypanosoma cruzi
  5klh-assembly2_B  TM=6.559E-01  e=1.286E-07  Trypanosoma brucei
  5kmx-assembly1_A  TM=6.595E-01  e=3.238E-07  Trypanosoma congolense IL3000
  5kmx-assembly2_B  TM=6.331E-01  e=4.578E-07  Trypanosoma congolense IL3000